Protein AF-A0A960XYH6-F1 (afdb_monomer_lite)

Foldseek 3Di:
DLVVLVVVLVVLLVVLVVLLVVLVVLLVVLVVLLVVLVVLVVVLVVVVVVLVVVLVVLVVLLVVLVVQLVVLVVQLVVLVVVPPVSVVSNVVSVVSNVVSVVSNVVSVVVVVVSVVVNVVSVVSNVVSVVSNVVSVVSNVVSVVSNVVSVVVVVVSVVVVVVSVVVVVVVVVVVVVVVVVVVVVVVVVVVVVVVVVVVVVVVVVVVVVVVVVVVVVVVVVVVVVVVVVVVVVVVD

Sequence (235 aa):
ESEKLRKMISEILESSAELERLSSEIRNLSWEVTASVSRNNQVFQGIQESFQKLSEFNSVIVEISDKTNLLALNAAIEAARAGEHGRGFAVVASEVSKLADFSAENAKNIQNILESSREVIEEGRSASDNADQQAKNQDQRLNAIAEKIQFLDGQYRQQERMNKHFLEDLRKLKELASEIANSAREQTSAHEEVVGNLSGLEKNSMEMTTRGQSLSEQLSEIERHIQKLRKLSQD

pLDDT: mean 92.2, std 6.11, range [50.19, 97.31]

Structure (mmCIF, N/CA/C/O backbone):
data_AF-A0A960XYH6-F1
#
_entry.id   AF-A0A960XYH6-F1
#
loop_
_atom_site.group_PDB
_atom_site.id
_atom_site.type_symbol
_atom_site.label_atom_id
_atom_site.label_alt_id
_atom_site.label_comp_id
_atom_site.label_asym_id
_atom_site.label_entity_id
_atom_site.label_seq_id
_atom_site.pdbx_PDB_ins_code
_atom_site.Cartn_x
_atom_site.Cartn_y
_atom_site.Cartn_z
_atom_site.occupancy
_atom_site.B_iso_or_equiv
_atom_site.auth_seq_id
_atom_site.auth_comp_id
_atom_site.auth_asym_id
_atom_site.auth_atom_id
_atom_site.pdbx_PDB_model_num
ATOM 1 N N . GLU A 1 1 ? 30.647 -3.670 -22.675 1.00 59.66 1 GLU A N 1
ATOM 2 C CA . GLU A 1 1 ? 29.288 -3.070 -22.654 1.00 59.66 1 GLU A CA 1
ATOM 3 C C . GLU A 1 1 ? 28.159 -4.100 -22.619 1.00 59.66 1 GLU A C 1
ATOM 5 O O . GLU A 1 1 ? 27.317 -3.986 -21.739 1.00 59.66 1 GLU A O 1
ATOM 10 N N . SER A 1 2 ? 28.166 -5.142 -23.465 1.00 70.31 2 SER A N 1
ATOM 11 C CA . SER A 1 2 ? 27.154 -6.225 -23.427 1.00 70.31 2 SER A CA 1
ATOM 12 C C . SER A 1 2 ? 26.983 -6.876 -22.041 1.00 70.31 2 SER A C 1
ATOM 14 O O . SER A 1 2 ? 25.866 -7.142 -21.607 1.00 70.31 2 SER A O 1
ATOM 16 N N . GLU A 1 3 ? 28.079 -7.074 -21.311 1.00 76.44 3 GLU A N 1
ATOM 17 C CA . GLU A 1 3 ? 28.072 -7.710 -19.989 1.00 76.44 3 GLU A CA 1
ATOM 18 C C . GLU A 1 3 ? 27.448 -6.824 -18.896 1.00 76.44 3 GLU A C 1
ATOM 20 O O . GLU A 1 3 ? 26.631 -7.298 -18.112 1.00 76.44 3 GLU A O 1
ATOM 25 N N . LYS A 1 4 ? 27.727 -5.509 -18.910 1.00 79.56 4 LYS A N 1
ATOM 26 C CA . LYS A 1 4 ? 27.073 -4.533 -18.014 1.00 79.56 4 LYS A CA 1
ATOM 27 C C . LYS A 1 4 ? 25.562 -4.488 -18.234 1.00 79.56 4 LYS A C 1
ATOM 29 O O . LYS A 1 4 ? 24.801 -4.388 -17.281 1.00 79.56 4 LYS A O 1
ATOM 34 N N . LEU A 1 5 ? 25.137 -4.575 -19.491 1.00 74.12 5 LEU A N 1
ATOM 35 C CA . LEU A 1 5 ? 23.729 -4.530 -19.865 1.00 74.12 5 LEU A CA 1
ATOM 36 C C . LEU A 1 5 ? 22.977 -5.795 -19.435 1.00 74.12 5 LEU A C 1
ATOM 38 O O . LEU A 1 5 ? 21.880 -5.702 -18.894 1.00 74.12 5 LEU A O 1
ATOM 42 N N . ARG A 1 6 ? 23.596 -6.971 -19.604 1.00 77.69 6 ARG A N 1
ATOM 43 C CA . ARG A 1 6 ? 23.068 -8.233 -19.061 1.00 77.69 6 ARG A CA 1
ATOM 44 C C . ARG A 1 6 ? 22.959 -8.189 -17.540 1.00 77.69 6 ARG A C 1
ATOM 46 O O . ARG A 1 6 ? 21.950 -8.628 -17.001 1.00 77.69 6 ARG A O 1
ATOM 53 N N . LYS A 1 7 ? 23.967 -7.623 -16.868 1.00 85.94 7 LYS A N 1
ATOM 54 C CA . LYS A 1 7 ? 23.957 -7.462 -15.413 1.00 85.94 7 LYS A CA 1
ATOM 55 C C . LYS A 1 7 ? 22.794 -6.582 -14.947 1.00 85.94 7 LYS A C 1
ATOM 57 O O . LYS A 1 7 ? 22.049 -7.012 -14.080 1.00 85.94 7 LYS A O 1
ATOM 62 N N . MET A 1 8 ? 22.582 -5.423 -15.579 1.00 82.31 8 MET A N 1
ATOM 63 C CA . MET A 1 8 ? 21.448 -4.542 -15.261 1.00 82.31 8 MET A CA 1
ATOM 64 C C . MET A 1 8 ? 20.094 -5.240 -15.431 1.00 82.31 8 MET A C 1
ATOM 66 O O . MET A 1 8 ? 19.242 -5.116 -14.562 1.00 82.31 8 MET A O 1
ATOM 70 N N . ILE A 1 9 ? 19.892 -6.003 -16.515 1.00 82.69 9 ILE A N 1
ATOM 71 C CA . ILE A 1 9 ? 18.645 -6.766 -16.715 1.00 82.69 9 ILE A CA 1
ATOM 72 C C . ILE A 1 9 ? 18.463 -7.817 -15.611 1.00 82.69 9 ILE A C 1
ATOM 74 O O . ILE A 1 9 ? 17.358 -7.986 -15.108 1.00 82.69 9 ILE A O 1
ATOM 78 N N . SER A 1 10 ? 19.536 -8.499 -15.209 1.00 85.75 10 SER A N 1
ATOM 79 C CA . SER A 1 10 ? 19.486 -9.486 -14.127 1.00 85.75 10 SER A CA 1
ATOM 80 C C . SER A 1 10 ? 19.131 -8.857 -12.777 1.00 85.75 10 SER A C 1
ATOM 82 O O . SER A 1 10 ? 18.236 -9.359 -12.106 1.00 85.75 10 SER A O 1
ATOM 84 N N . GLU A 1 11 ? 19.795 -7.759 -12.398 1.00 88.62 11 GLU A N 1
ATOM 85 C CA . GLU A 1 11 ? 19.547 -7.031 -11.136 1.00 88.62 11 GLU A CA 1
ATOM 86 C C . GLU A 1 11 ? 18.086 -6.560 -11.045 1.00 88.62 11 GLU A C 1
ATOM 88 O O . GLU A 1 11 ? 17.437 -6.615 -10.004 1.00 88.62 11 GLU A O 1
ATOM 93 N N . ILE A 1 12 ? 17.540 -6.144 -12.178 1.00 86.00 12 ILE A N 1
ATOM 94 C CA . ILE A 1 12 ? 16.158 -5.711 -12.315 1.00 86.00 12 ILE A CA 1
ATOM 95 C C . ILE A 1 12 ? 15.149 -6.865 -12.164 1.00 86.00 12 ILE A C 1
ATOM 97 O O . ILE A 1 12 ? 14.105 -6.693 -11.529 1.00 86.00 12 ILE A O 1
ATOM 101 N N . LEU A 1 13 ? 15.421 -8.024 -12.775 1.00 85.56 13 LEU A N 1
ATOM 102 C CA . LEU A 1 13 ? 14.552 -9.200 -12.665 1.00 85.56 13 LEU A CA 1
ATOM 103 C C . LEU A 1 13 ? 14.533 -9.721 -11.225 1.00 85.56 13 LEU A C 1
ATOM 105 O O . LEU A 1 13 ? 13.474 -10.072 -10.711 1.00 85.56 13 LEU A O 1
ATOM 109 N N . GLU A 1 14 ? 15.688 -9.704 -10.563 1.00 90.56 14 GLU A N 1
ATOM 110 C CA . GLU A 1 14 ? 15.815 -10.030 -9.143 1.00 90.56 14 GLU A CA 1
ATOM 111 C C . GLU A 1 14 ? 15.008 -9.056 -8.273 1.00 90.56 14 GLU A C 1
ATOM 113 O O . GLU A 1 14 ? 14.200 -9.489 -7.453 1.00 90.56 14 GLU A O 1
ATOM 118 N N . SER A 1 15 ? 15.126 -7.748 -8.526 1.00 89.94 15 SER A N 1
ATOM 119 C CA . SER A 1 15 ? 14.331 -6.728 -7.830 1.00 89.94 15 SER A CA 1
ATOM 120 C C . SER A 1 15 ? 12.823 -6.897 -8.060 1.00 89.94 15 SER A C 1
ATOM 122 O O . SER A 1 15 ? 12.031 -6.717 -7.137 1.00 89.94 15 SER A O 1
ATOM 124 N N . SER A 1 16 ? 12.409 -7.297 -9.265 1.00 90.19 16 SER A N 1
ATOM 125 C CA . SER A 1 16 ? 10.999 -7.572 -9.578 1.00 90.19 16 SER A CA 1
ATOM 126 C C . SER A 1 16 ? 10.467 -8.761 -8.772 1.00 90.19 16 SER A C 1
ATOM 128 O O . SER A 1 16 ? 9.405 -8.657 -8.164 1.00 90.19 16 SER A O 1
ATOM 130 N N . ALA A 1 17 ? 11.232 -9.853 -8.689 1.00 90.50 17 ALA A N 1
ATOM 131 C CA . ALA A 1 17 ? 10.875 -11.018 -7.881 1.00 90.50 17 ALA A CA 1
ATOM 132 C C . ALA A 1 17 ? 10.826 -10.692 -6.375 1.00 90.50 17 ALA A C 1
ATOM 134 O O . ALA A 1 17 ? 9.943 -11.162 -5.654 1.00 90.50 17 ALA A O 1
ATOM 135 N N . GLU A 1 18 ? 11.741 -9.849 -5.889 1.00 93.31 18 GLU A N 1
ATOM 136 C CA . GLU A 1 18 ? 11.711 -9.372 -4.506 1.00 93.31 18 GLU A CA 1
ATOM 137 C C . GLU A 1 18 ? 10.452 -8.540 -4.217 1.00 93.31 18 GLU A C 1
ATOM 139 O O . GLU A 1 18 ? 9.804 -8.747 -3.188 1.00 93.31 18 GLU A O 1
ATOM 144 N N . LEU A 1 19 ? 10.059 -7.650 -5.136 1.00 92.56 19 LEU A N 1
ATOM 145 C CA . LEU A 1 19 ? 8.826 -6.870 -5.020 1.00 92.56 19 LEU A CA 1
ATOM 146 C C . LEU A 1 19 ? 7.572 -7.754 -5.008 1.00 92.56 19 LEU A C 1
ATOM 148 O O . LEU A 1 19 ? 6.633 -7.446 -4.271 1.00 92.56 19 LEU A O 1
ATOM 152 N N . GLU A 1 20 ? 7.539 -8.850 -5.770 1.00 91.69 20 GLU A N 1
ATOM 153 C CA . GLU A 1 20 ? 6.434 -9.820 -5.720 1.00 91.69 20 GLU A CA 1
ATOM 154 C C . GLU A 1 20 ? 6.342 -10.493 -4.350 1.00 91.69 20 GLU A C 1
ATOM 156 O O . GLU A 1 20 ? 5.260 -10.543 -3.756 1.00 91.69 20 GLU A O 1
ATOM 161 N N . ARG A 1 21 ? 7.479 -10.950 -3.807 1.00 94.06 21 ARG A N 1
ATOM 162 C CA . ARG A 1 21 ? 7.540 -11.553 -2.468 1.00 94.06 21 ARG A CA 1
ATOM 163 C C . ARG A 1 21 ? 7.066 -10.570 -1.400 1.00 94.06 21 ARG A C 1
ATOM 165 O O . ARG A 1 21 ? 6.180 -10.906 -0.617 1.00 94.06 21 ARG A O 1
ATOM 172 N N . LEU A 1 22 ? 7.605 -9.349 -1.401 1.00 94.44 22 LEU A N 1
ATOM 173 C CA . LEU A 1 22 ? 7.205 -8.292 -0.469 1.00 94.44 22 LEU A CA 1
ATOM 174 C C . LEU A 1 22 ? 5.713 -7.968 -0.601 1.00 94.44 22 LEU A C 1
ATOM 176 O O . LEU A 1 22 ? 5.019 -7.843 0.402 1.00 94.44 22 LEU A O 1
ATOM 180 N N . SER A 1 23 ? 5.188 -7.895 -1.825 1.00 94.00 23 SER A N 1
ATOM 181 C CA . SER A 1 23 ? 3.760 -7.649 -2.052 1.00 94.00 23 SER A CA 1
ATOM 182 C C . SER A 1 23 ? 2.886 -8.763 -1.472 1.00 94.00 23 SER A C 1
ATOM 184 O O . SER A 1 23 ? 1.835 -8.485 -0.894 1.00 94.00 23 SER A O 1
ATOM 186 N N . SER A 1 24 ? 3.326 -10.021 -1.574 1.00 92.69 24 SER A N 1
ATOM 187 C CA . SER A 1 24 ? 2.637 -11.158 -0.959 1.00 92.69 24 SER A CA 1
ATOM 188 C C . SER A 1 24 ? 2.673 -11.102 0.571 1.00 92.69 24 SER A C 1
ATOM 190 O O . SER A 1 24 ? 1.662 -11.377 1.213 1.00 92.69 24 SER A O 1
ATOM 192 N N . GLU A 1 25 ? 3.808 -10.736 1.166 1.00 94.75 25 GLU A N 1
ATOM 193 C CA . GLU A 1 25 ? 3.943 -10.588 2.622 1.00 94.75 25 GLU A CA 1
ATOM 194 C C . GLU A 1 25 ? 3.040 -9.479 3.160 1.00 94.75 25 GLU A C 1
ATOM 196 O O . GLU A 1 25 ? 2.319 -9.677 4.138 1.00 94.75 25 GLU A O 1
ATOM 201 N N . ILE A 1 26 ? 3.007 -8.336 2.474 1.00 94.06 26 ILE A N 1
ATOM 202 C CA . ILE A 1 26 ? 2.128 -7.223 2.833 1.00 94.06 26 ILE A CA 1
ATOM 203 C C . ILE A 1 26 ? 0.654 -7.628 2.686 1.00 94.06 26 ILE A C 1
ATOM 205 O O . ILE A 1 26 ? -0.165 -7.240 3.520 1.00 94.06 26 ILE A O 1
ATOM 209 N N . ARG A 1 27 ? 0.296 -8.437 1.679 1.00 93.38 27 ARG A N 1
ATOM 210 C CA . ARG A 1 27 ? -1.077 -8.946 1.532 1.00 93.38 27 ARG A CA 1
ATOM 211 C C . ARG A 1 27 ? -1.478 -9.845 2.706 1.00 93.38 27 ARG A C 1
ATOM 213 O O . ARG A 1 27 ? -2.584 -9.705 3.220 1.00 93.38 27 ARG A O 1
ATOM 220 N N . ASN A 1 28 ? -0.577 -10.711 3.170 1.00 93.88 28 ASN A N 1
ATOM 221 C CA . ASN A 1 28 ? -0.824 -11.546 4.350 1.00 93.88 28 ASN A CA 1
ATOM 222 C C . ASN A 1 28 ? -1.011 -10.695 5.614 1.00 93.88 28 ASN A C 1
ATOM 224 O O . ASN A 1 28 ? -1.977 -10.894 6.346 1.00 93.88 28 ASN A O 1
ATOM 228 N N . LEU A 1 29 ? -0.150 -9.695 5.825 1.00 93.12 29 LEU A N 1
ATOM 229 C CA . LEU A 1 29 ? -0.294 -8.740 6.930 1.00 93.12 29 LEU A CA 1
ATOM 230 C C . LEU A 1 29 ? -1.627 -7.982 6.860 1.00 93.12 29 LEU A C 1
ATOM 232 O O . LEU A 1 29 ? -2.293 -7.805 7.875 1.00 93.12 29 LEU A O 1
ATOM 236 N N . SER A 1 30 ? -2.048 -7.563 5.665 1.00 93.06 30 SER A N 1
ATOM 237 C CA . SER A 1 30 ? -3.338 -6.897 5.458 1.00 93.06 30 SER A CA 1
ATOM 238 C C . SER A 1 30 ? -4.514 -7.800 5.850 1.00 93.06 30 SER A C 1
ATOM 240 O O . SER A 1 30 ? -5.435 -7.350 6.532 1.00 93.06 30 SER A O 1
ATOM 242 N N . TRP A 1 31 ? -4.444 -9.093 5.517 1.00 92.50 31 TRP A N 1
ATOM 243 C CA . TRP A 1 31 ? -5.439 -10.077 5.944 1.00 92.50 31 TRP A CA 1
ATOM 244 C C . TRP A 1 31 ? -5.478 -10.250 7.470 1.00 92.50 31 TRP A C 1
ATOM 246 O O . TRP A 1 31 ? -6.561 -10.264 8.059 1.00 92.50 31 TRP A O 1
ATOM 256 N N . GLU A 1 32 ? -4.317 -10.320 8.126 1.00 94.56 32 GLU A N 1
ATOM 257 C CA . GLU A 1 32 ? -4.230 -10.383 9.591 1.00 94.56 32 GLU A CA 1
ATOM 258 C C . GLU A 1 32 ? -4.832 -9.137 10.257 1.00 94.56 32 GLU A C 1
ATOM 260 O O . GLU A 1 32 ? -5.557 -9.256 11.248 1.00 94.56 32 GLU A O 1
ATOM 265 N N . VAL A 1 33 ? -4.598 -7.948 9.690 1.00 94.44 33 VAL A N 1
ATOM 266 C CA . VAL A 1 33 ? -5.201 -6.692 10.159 1.00 94.44 33 VAL A CA 1
ATOM 267 C C . VAL A 1 33 ? -6.724 -6.748 10.052 1.00 94.44 33 VAL A C 1
ATOM 269 O O . VAL A 1 33 ? -7.401 -6.495 11.048 1.00 94.44 33 VAL A O 1
ATOM 272 N N . THR A 1 34 ? -7.280 -7.137 8.902 1.00 93.94 34 THR A N 1
ATOM 273 C CA . THR A 1 34 ? -8.738 -7.264 8.729 1.00 93.94 34 THR A CA 1
ATOM 274 C C . THR A 1 34 ? -9.341 -8.293 9.691 1.00 93.94 34 THR A C 1
ATOM 276 O O . THR A 1 34 ? -10.390 -8.047 10.290 1.00 93.94 34 THR A O 1
ATOM 279 N N . ALA A 1 35 ? -8.669 -9.427 9.915 1.00 95.19 35 ALA A N 1
ATOM 280 C CA . ALA A 1 35 ? -9.109 -10.424 10.890 1.00 95.19 35 ALA A CA 1
ATOM 281 C C . ALA A 1 35 ? -9.094 -9.873 12.330 1.00 95.19 35 ALA A C 1
ATOM 283 O O . ALA A 1 35 ? -10.029 -10.111 13.100 1.00 95.19 35 ALA A O 1
ATOM 284 N N . SER A 1 36 ? -8.059 -9.108 12.687 1.00 96.25 36 SER A N 1
ATOM 285 C CA . SER A 1 36 ? -7.940 -8.449 13.990 1.00 96.25 36 SER A CA 1
ATOM 286 C C . SER A 1 36 ? -9.032 -7.396 14.200 1.00 96.25 36 SER A C 1
ATOM 288 O O . SER A 1 36 ? -9.694 -7.399 15.237 1.00 96.25 36 SER A O 1
ATOM 290 N N . VAL A 1 37 ? -9.312 -6.566 13.189 1.00 95.94 37 VAL A N 1
ATOM 291 C CA . VAL A 1 37 ? -10.418 -5.595 13.224 1.00 95.94 37 VAL A CA 1
ATOM 292 C C . VAL A 1 37 ? -11.762 -6.296 13.408 1.00 95.94 37 VAL A C 1
ATOM 294 O O . VAL A 1 37 ? -12.548 -5.901 14.269 1.00 95.94 37 VAL A O 1
ATOM 297 N N . SER A 1 38 ? -12.018 -7.379 12.670 1.00 94.50 38 SER A N 1
ATOM 298 C CA . SER A 1 38 ? -13.255 -8.148 12.832 1.00 94.50 38 SER A CA 1
ATOM 299 C C . SER A 1 38 ? -13.416 -8.682 14.257 1.00 94.50 38 SER A C 1
ATOM 301 O O . SER A 1 38 ? -14.527 -8.671 14.789 1.00 94.50 38 SER A O 1
ATOM 303 N N . ARG A 1 39 ? -12.327 -9.141 14.887 1.00 96.06 39 ARG A N 1
ATOM 304 C CA . ARG A 1 39 ? -12.345 -9.587 16.285 1.00 96.06 39 ARG A CA 1
ATOM 305 C C . ARG A 1 39 ? -12.583 -8.418 17.243 1.00 96.06 39 ARG A C 1
ATOM 307 O O . ARG A 1 39 ? -13.390 -8.558 18.157 1.00 96.06 39 ARG A O 1
ATOM 314 N N . ASN A 1 40 ? -11.939 -7.271 17.030 1.00 95.56 40 ASN A N 1
ATOM 315 C CA . ASN A 1 40 ? -12.157 -6.076 17.848 1.00 95.56 40 ASN A CA 1
ATOM 316 C C . ASN A 1 40 ? -13.616 -5.618 17.793 1.00 95.56 40 ASN A C 1
ATOM 318 O O . ASN A 1 40 ? -14.206 -5.351 18.835 1.00 95.56 40 ASN A O 1
ATOM 322 N N . ASN A 1 41 ? -14.233 -5.622 16.611 1.00 92.81 41 ASN A N 1
ATOM 323 C CA . ASN A 1 41 ? -15.642 -5.263 16.457 1.00 92.81 41 ASN A CA 1
ATOM 324 C C . ASN A 1 41 ? -16.576 -6.212 17.231 1.00 92.81 41 ASN A C 1
ATOM 326 O O . ASN A 1 41 ? -17.522 -5.748 17.866 1.00 92.81 41 ASN A O 1
ATOM 330 N N . GLN A 1 42 ? -16.279 -7.518 17.273 1.00 95.00 42 GLN A N 1
ATOM 331 C CA . GLN A 1 42 ? -17.012 -8.466 18.127 1.00 95.00 42 GLN A CA 1
ATOM 332 C C . GLN A 1 42 ? -16.829 -8.167 19.621 1.00 95.00 42 GLN A C 1
ATOM 334 O O . GLN A 1 42 ? -17.788 -8.235 20.391 1.00 95.00 42 GLN A O 1
ATOM 339 N N . VAL A 1 43 ? -15.609 -7.818 20.040 1.00 95.88 43 VAL A N 1
ATOM 340 C CA . VAL A 1 43 ? -15.319 -7.443 21.431 1.00 95.88 43 VAL A CA 1
ATOM 341 C C . VAL A 1 43 ? -16.073 -6.170 21.812 1.00 95.88 43 VAL A C 1
ATOM 343 O O . VAL A 1 43 ? -16.742 -6.162 22.842 1.00 95.88 43 VAL A O 1
ATOM 346 N N . PHE A 1 44 ? -16.042 -5.127 20.980 1.00 94.19 44 PHE A N 1
ATOM 347 C CA . PHE A 1 44 ? -16.784 -3.889 21.231 1.00 94.19 44 PHE A CA 1
ATOM 348 C C . PHE A 1 44 ? -18.288 -4.128 21.334 1.00 94.19 44 PHE A C 1
ATOM 350 O O . PHE A 1 44 ? -18.924 -3.576 22.230 1.00 94.19 44 PHE A O 1
ATOM 357 N N . GLN A 1 45 ? -18.848 -5.000 20.494 1.00 92.94 45 GLN A N 1
ATOM 358 C CA . GLN A 1 45 ? -20.254 -5.388 20.591 1.00 92.94 45 GLN A CA 1
ATOM 359 C C . GLN A 1 45 ? -20.570 -6.070 21.933 1.00 92.94 45 GLN A C 1
ATOM 361 O O . GLN A 1 45 ? -21.520 -5.683 22.612 1.00 92.94 45 GLN A O 1
ATOM 366 N N . GLY A 1 46 ? -19.746 -7.030 22.367 1.00 95.06 46 GLY A N 1
ATOM 367 C CA . GLY A 1 46 ? -19.927 -7.695 23.664 1.00 95.06 46 GLY A CA 1
ATOM 368 C C . GLY A 1 46 ? -19.762 -6.748 24.861 1.00 95.06 46 GLY A C 1
ATOM 369 O O . GLY A 1 46 ? -20.484 -6.856 25.859 1.00 95.06 46 GLY A O 1
ATOM 370 N N . ILE A 1 47 ? -18.848 -5.779 24.760 1.00 94.19 47 ILE A N 1
ATOM 371 C CA . ILE A 1 47 ? -18.699 -4.718 25.758 1.00 94.19 47 ILE A CA 1
ATOM 372 C C . ILE A 1 47 ? -19.972 -3.863 25.785 1.00 94.19 47 ILE A C 1
ATOM 374 O O . ILE A 1 47 ? -20.539 -3.666 26.856 1.00 94.19 47 ILE A O 1
ATOM 378 N N . GLN A 1 48 ? -20.482 -3.422 24.635 1.00 91.88 48 GLN A N 1
ATOM 379 C CA . GLN A 1 48 ? -21.696 -2.607 24.551 1.00 91.88 48 GLN A CA 1
ATOM 380 C C . GLN A 1 48 ? -22.909 -3.296 25.200 1.00 91.88 48 GLN A C 1
ATOM 382 O O . GLN A 1 48 ? -23.637 -2.666 25.969 1.00 91.88 48 GLN A O 1
ATOM 387 N N . GLU A 1 49 ? -23.095 -4.597 24.965 1.00 93.94 49 GLU A N 1
ATOM 388 C CA . GLU A 1 49 ? -24.138 -5.395 25.625 1.00 93.94 49 GLU A CA 1
ATOM 389 C C . GLU A 1 49 ? -23.958 -5.462 27.150 1.00 93.94 49 GLU A C 1
ATOM 391 O O . GLU A 1 49 ? -24.931 -5.414 27.906 1.00 93.94 49 GLU A O 1
ATOM 396 N N . SER A 1 50 ? -22.713 -5.554 27.622 1.00 94.50 50 SER A N 1
ATOM 397 C CA . SER A 1 50 ? -22.400 -5.575 29.056 1.00 94.50 50 SER A CA 1
ATOM 398 C C . SER A 1 50 ? -22.683 -4.224 29.716 1.00 94.50 50 SER A C 1
ATOM 400 O O . SER A 1 50 ? -23.273 -4.176 30.794 1.00 94.50 50 SER A O 1
ATOM 402 N N . PHE A 1 51 ? -22.334 -3.123 29.048 1.00 93.06 51 PHE A N 1
ATOM 403 C CA . PHE A 1 51 ? -22.630 -1.764 29.507 1.00 93.06 51 PHE A CA 1
ATOM 404 C C . PHE A 1 51 ? -24.133 -1.481 29.551 1.00 93.06 51 PHE A C 1
ATOM 406 O O . PHE A 1 51 ? -24.602 -0.852 30.498 1.00 93.06 51 PHE A O 1
ATOM 413 N N . GLN A 1 52 ? -24.900 -1.996 28.586 1.00 92.25 52 GLN A N 1
ATOM 414 C CA . GLN A 1 52 ? -26.359 -1.893 28.602 1.00 92.25 52 GLN A CA 1
ATOM 415 C C . GLN A 1 52 ? -26.951 -2.554 29.857 1.00 92.25 52 GLN A C 1
ATOM 417 O O . GLN A 1 52 ? -27.729 -1.928 30.575 1.00 92.25 52 GLN A O 1
ATOM 422 N N . LYS A 1 53 ? -26.507 -3.774 30.186 1.00 95.62 53 LYS A N 1
ATOM 423 C CA . LYS A 1 53 ? -26.922 -4.469 31.417 1.00 95.62 53 LYS A CA 1
ATOM 424 C C . LYS A 1 53 ? -26.512 -3.702 32.672 1.00 95.62 53 LYS A C 1
ATOM 426 O O . LYS A 1 53 ? -27.303 -3.589 33.602 1.00 95.62 53 LYS A O 1
ATOM 431 N N . LEU A 1 54 ? -25.293 -3.159 32.715 1.00 95.12 54 LEU A N 1
ATOM 432 C CA . LEU A 1 54 ? -24.840 -2.342 33.847 1.00 95.12 54 LEU A CA 1
ATOM 433 C C . LEU A 1 54 ? -25.696 -1.086 34.025 1.00 95.12 54 LEU A C 1
ATOM 435 O O . LEU A 1 54 ? -26.013 -0.737 35.158 1.00 95.12 54 LEU A O 1
ATOM 439 N N . SER A 1 55 ? -26.109 -0.440 32.933 1.00 94.94 55 SER A N 1
ATOM 440 C CA . SER A 1 55 ? -27.010 0.713 32.992 1.00 94.94 55 SER A CA 1
ATOM 441 C C . SER A 1 55 ? -28.388 0.329 33.537 1.00 94.94 55 SER A C 1
ATOM 443 O O . SER A 1 55 ? -28.927 1.053 34.373 1.00 94.94 55 SER A O 1
ATOM 445 N N . GLU A 1 56 ? -28.925 -0.830 33.146 1.00 95.81 56 GLU A N 1
ATOM 446 C CA . GLU A 1 56 ? -30.174 -1.369 33.702 1.00 95.81 56 GLU A CA 1
ATOM 447 C C . GLU A 1 56 ? -30.051 -1.644 35.209 1.00 95.81 56 GLU A C 1
ATOM 449 O O . GLU A 1 56 ? -30.888 -1.190 35.989 1.00 95.81 56 GLU A O 1
ATOM 454 N N . PHE A 1 57 ? -28.974 -2.307 35.649 1.00 95.94 57 PHE A N 1
ATOM 455 C CA . PHE A 1 57 ? -28.716 -2.531 37.077 1.00 95.94 57 PHE A CA 1
ATOM 456 C C . PHE A 1 57 ? -28.554 -1.221 37.851 1.00 95.94 57 PHE A C 1
ATOM 458 O O . PHE A 1 57 ? -29.098 -1.082 38.945 1.00 95.94 57 PHE A O 1
ATOM 465 N N . ASN A 1 58 ? -27.843 -0.245 37.286 1.00 96.75 58 ASN A N 1
ATOM 466 C CA . ASN A 1 58 ? -27.667 1.062 37.906 1.00 96.75 58 ASN A CA 1
ATOM 467 C C . ASN A 1 58 ? -29.005 1.804 38.058 1.00 96.75 58 ASN A C 1
ATOM 469 O O . ASN A 1 58 ? -29.266 2.386 39.108 1.00 96.75 58 ASN A O 1
ATOM 473 N N . SER A 1 59 ? -29.897 1.708 37.064 1.00 95.50 59 SER A N 1
ATOM 474 C CA . SER A 1 59 ? -31.256 2.259 37.152 1.00 95.50 59 SER A CA 1
ATOM 475 C C . SER A 1 59 ? -32.059 1.639 38.298 1.00 95.50 59 SER A C 1
ATOM 477 O O . SER A 1 59 ? -32.792 2.348 38.986 1.00 95.50 59 SER A O 1
ATOM 479 N N . VAL A 1 60 ? -31.904 0.334 38.543 1.00 97.31 60 VAL A N 1
ATOM 480 C CA . VAL A 1 60 ? -32.543 -0.341 39.685 1.00 97.31 60 VAL A CA 1
ATOM 481 C C . VAL A 1 60 ? -31.983 0.177 41.016 1.00 97.31 60 VAL A C 1
ATOM 483 O O . VAL A 1 60 ? -32.741 0.356 41.966 1.00 97.31 60 VAL A O 1
ATOM 486 N N . ILE A 1 61 ? -30.680 0.467 41.104 1.00 95.69 61 ILE A N 1
ATOM 487 C CA . ILE A 1 61 ? -30.068 1.042 42.316 1.00 95.69 61 ILE A CA 1
ATOM 488 C C . ILE A 1 61 ? -30.625 2.440 42.604 1.00 95.69 61 ILE A C 1
ATOM 490 O O . ILE A 1 61 ? -30.926 2.740 43.763 1.00 95.69 61 ILE A O 1
ATOM 494 N N . VAL A 1 62 ? -30.804 3.276 41.574 1.00 95.75 62 VAL A N 1
ATOM 495 C CA . VAL A 1 62 ? -31.460 4.589 41.716 1.00 95.75 62 VAL A CA 1
ATOM 496 C C . VAL A 1 62 ? -32.872 4.410 42.277 1.00 95.75 62 VAL A C 1
ATOM 498 O O . VAL A 1 62 ? -33.204 5.007 43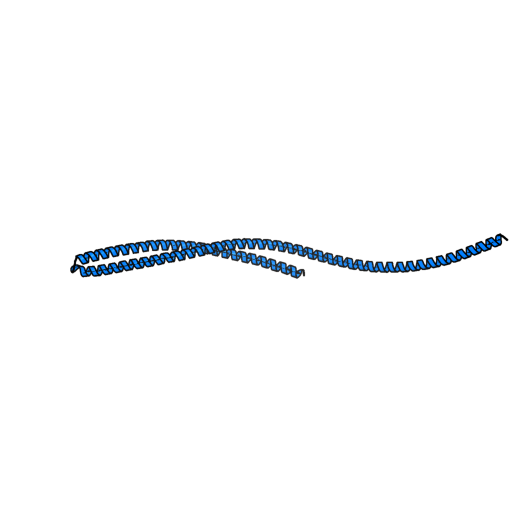.297 1.00 95.75 62 VAL A O 1
ATOM 501 N N . GLU A 1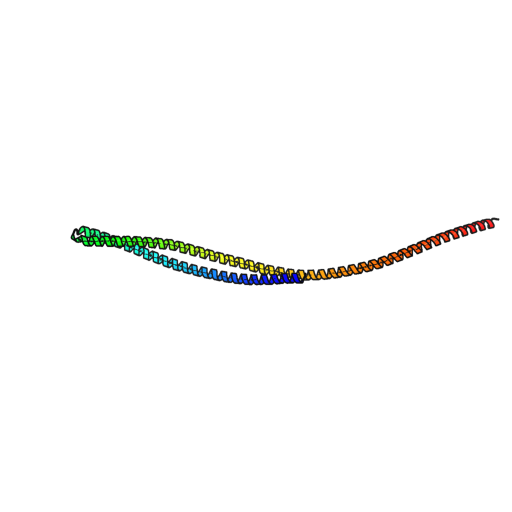 63 ? -33.667 3.506 41.696 1.00 96.50 63 GLU A N 1
ATOM 502 C CA . GLU A 1 63 ? -35.034 3.238 42.158 1.00 96.50 63 GLU A CA 1
ATOM 503 C C . GLU A 1 63 ? -35.081 2.729 43.613 1.00 96.50 63 GLU A C 1
ATOM 505 O O . GLU A 1 63 ? -35.942 3.139 44.397 1.00 96.50 63 GLU A O 1
ATOM 510 N N . ILE A 1 64 ? -34.154 1.846 44.005 1.00 96.19 64 ILE A N 1
ATOM 511 C CA . ILE A 1 64 ? -34.037 1.352 45.387 1.00 96.19 64 ILE A CA 1
ATOM 512 C C . ILE A 1 64 ? -33.663 2.491 46.336 1.00 96.19 64 ILE A C 1
ATOM 514 O O . ILE A 1 64 ? -34.234 2.577 47.426 1.00 96.19 64 ILE A O 1
ATOM 518 N N . SER A 1 65 ? -32.732 3.357 45.939 1.00 96.69 65 SER A N 1
ATOM 519 C CA . SER A 1 65 ? -32.294 4.500 46.746 1.00 96.69 65 SER A CA 1
ATOM 520 C C . SER A 1 65 ? -33.456 5.464 46.980 1.00 96.69 65 SER A C 1
ATOM 522 O O . SER A 1 65 ? -33.758 5.784 48.127 1.00 96.69 65 SER A O 1
ATOM 524 N N . ASP A 1 66 ? -34.204 5.807 45.930 1.00 95.88 66 ASP A N 1
ATOM 525 C CA . ASP A 1 66 ? -35.376 6.683 46.022 1.00 95.88 66 ASP A CA 1
ATOM 526 C C . ASP A 1 66 ? -36.480 6.085 46.909 1.00 95.88 66 ASP A C 1
ATOM 528 O O . ASP A 1 66 ? -37.022 6.761 47.790 1.00 95.88 66 ASP A O 1
ATOM 532 N N . LYS A 1 67 ? -36.788 4.789 46.744 1.00 97.12 67 LYS A N 1
ATOM 533 C CA . LYS A 1 67 ? -37.755 4.087 47.608 1.00 97.12 67 LYS A CA 1
ATOM 534 C C . LYS A 1 67 ? -37.295 4.045 49.061 1.00 97.12 67 LYS A C 1
ATOM 536 O O . LYS A 1 67 ? -38.109 4.245 49.961 1.00 97.12 67 LYS A O 1
ATOM 541 N N . THR A 1 68 ? -36.011 3.796 49.301 1.00 96.56 68 THR A N 1
ATOM 542 C CA . THR A 1 68 ? -35.435 3.763 50.653 1.00 96.56 68 THR A CA 1
ATOM 543 C C . THR A 1 68 ? -35.504 5.141 51.299 1.00 96.56 68 THR A C 1
ATOM 545 O O . THR A 1 68 ? -35.875 5.244 52.468 1.00 96.56 68 THR A O 1
ATOM 548 N N . ASN A 1 69 ? -35.244 6.203 50.534 1.00 94.56 69 ASN A N 1
ATOM 549 C CA . ASN A 1 69 ? -35.349 7.573 51.019 1.00 94.56 69 ASN A CA 1
ATOM 550 C C . ASN A 1 69 ? -36.798 7.941 51.377 1.00 94.56 69 ASN A C 1
ATOM 552 O O . ASN A 1 69 ? -37.056 8.492 52.445 1.00 94.56 69 ASN A O 1
ATOM 556 N N . LEU A 1 70 ? -37.771 7.553 50.544 1.00 96.06 70 LEU A N 1
ATOM 557 C CA . LEU A 1 70 ? -39.198 7.730 50.845 1.00 96.06 70 LEU A CA 1
ATOM 558 C C . LEU A 1 70 ? -39.634 6.956 52.099 1.00 96.06 70 LEU A C 1
ATOM 560 O O . LEU A 1 70 ? -40.395 7.479 52.915 1.00 96.06 70 LEU A O 1
ATOM 564 N N . LEU A 1 71 ? -39.148 5.725 52.285 1.00 95.94 71 LEU A N 1
ATOM 565 C CA . LEU A 1 71 ? -39.410 4.942 53.498 1.00 95.94 71 LEU A CA 1
ATOM 566 C C . LEU A 1 71 ? -38.803 5.608 54.739 1.00 95.94 71 LEU A C 1
ATOM 568 O O . LEU A 1 71 ? -39.470 5.692 55.771 1.00 95.94 71 LEU A O 1
ATOM 572 N N . ALA A 1 72 ? -37.572 6.112 54.632 1.00 96.31 72 ALA A N 1
ATOM 573 C CA . ALA A 1 72 ? -36.891 6.832 55.701 1.00 96.31 72 ALA A CA 1
ATOM 574 C C . ALA A 1 72 ? -37.627 8.126 56.076 1.00 96.31 72 ALA A C 1
ATOM 576 O O . ALA A 1 72 ? -37.836 8.397 57.257 1.00 96.31 72 ALA A O 1
ATOM 577 N N . LEU A 1 73 ? -38.103 8.880 55.083 1.00 93.94 73 LEU A N 1
ATOM 578 C CA . LEU A 1 73 ? -38.913 10.077 55.292 1.00 93.94 73 LEU A CA 1
ATOM 579 C C . LEU A 1 73 ? -40.224 9.753 56.021 1.00 93.94 73 LEU A C 1
ATOM 581 O O . LEU A 1 73 ? -40.560 10.406 57.008 1.00 93.94 73 LEU A O 1
ATOM 585 N N . ASN A 1 74 ? -40.938 8.712 55.584 1.00 94.81 74 ASN A N 1
ATOM 586 C CA . ASN A 1 74 ? -42.167 8.267 56.245 1.00 94.81 74 ASN A CA 1
ATOM 587 C C . ASN A 1 74 ? -41.907 7.841 57.699 1.00 94.81 74 ASN A C 1
ATOM 589 O O . ASN A 1 74 ? -42.672 8.201 58.595 1.00 94.81 74 ASN A O 1
ATOM 593 N N . ALA A 1 75 ? -40.805 7.130 57.956 1.00 94.44 75 ALA A N 1
ATOM 594 C CA . ALA A 1 75 ? -40.401 6.746 59.306 1.00 94.44 75 ALA A CA 1
ATOM 595 C C . ALA A 1 75 ? -40.042 7.962 60.177 1.00 94.44 75 ALA A C 1
ATOM 597 O O . ALA A 1 75 ? -40.402 7.997 61.352 1.00 94.44 75 ALA A O 1
ATOM 598 N N . ALA A 1 76 ? -39.384 8.979 59.611 1.00 93.94 76 ALA A N 1
ATOM 599 C CA . ALA A 1 76 ? -39.073 10.222 60.312 1.00 93.94 76 ALA A CA 1
ATOM 600 C C . ALA A 1 76 ? -40.346 11.000 60.696 1.00 93.94 76 ALA A C 1
ATOM 602 O O . ALA A 1 76 ? -40.437 11.508 61.815 1.00 93.94 76 ALA A O 1
ATOM 603 N N . ILE A 1 77 ? -41.346 11.048 59.806 1.00 92.69 77 ILE A N 1
ATOM 604 C CA . ILE A 1 77 ? -42.653 11.672 60.072 1.00 92.69 77 ILE A CA 1
ATOM 605 C C . ILE A 1 77 ? -43.368 10.955 61.222 1.00 92.69 77 ILE A C 1
ATOM 607 O O . ILE A 1 77 ? -43.834 11.604 62.160 1.00 92.69 77 ILE A O 1
ATOM 611 N N . GLU A 1 78 ? -43.426 9.622 61.192 1.00 94.69 78 GLU A N 1
ATOM 612 C CA . GLU A 1 78 ? -44.119 8.854 62.231 1.00 94.69 78 GLU A CA 1
ATOM 613 C C . GLU A 1 78 ? -43.371 8.906 63.577 1.00 94.69 78 GLU A C 1
ATOM 615 O O . GLU A 1 78 ? -43.989 9.017 64.637 1.00 94.69 78 GLU A O 1
ATOM 620 N N . ALA A 1 79 ? -42.035 8.939 63.549 1.00 94.38 79 ALA A N 1
ATOM 621 C CA . ALA A 1 79 ? -41.213 9.161 64.735 1.00 94.38 79 ALA A CA 1
ATOM 622 C C . ALA A 1 79 ? -41.460 10.544 65.363 1.00 94.38 79 ALA A C 1
ATOM 624 O O . ALA A 1 79 ? -41.585 10.648 66.584 1.00 94.38 79 ALA A O 1
ATOM 625 N N . ALA A 1 80 ? -41.593 11.598 64.550 1.00 91.94 80 ALA A N 1
ATOM 626 C CA . ALA A 1 80 ? -41.967 12.927 65.032 1.00 91.94 80 ALA A CA 1
ATOM 627 C C . ALA A 1 80 ? -43.383 12.936 65.636 1.00 91.94 80 ALA A C 1
ATOM 629 O O . ALA A 1 80 ? -43.620 13.577 66.662 1.00 91.94 80 ALA A O 1
ATOM 630 N N . ARG A 1 81 ? -44.312 12.175 65.046 1.00 93.25 81 ARG A N 1
ATOM 631 C CA . ARG A 1 81 ? -45.693 12.029 65.526 1.00 93.25 81 ARG A CA 1
ATOM 632 C C . ARG A 1 81 ? -45.785 11.332 66.887 1.00 93.25 81 ARG A C 1
ATOM 634 O O . ARG A 1 81 ? -46.645 11.685 67.689 1.00 93.25 81 ARG A O 1
ATOM 641 N N . ALA A 1 82 ? -44.886 10.388 67.165 1.00 93.31 82 ALA A N 1
ATOM 642 C CA . ALA A 1 82 ? -44.785 9.689 68.448 1.00 93.31 82 ALA A CA 1
ATOM 643 C C . ALA A 1 82 ? -44.139 10.527 69.578 1.00 93.31 82 ALA A C 1
ATOM 645 O O . ALA A 1 82 ? -44.088 10.076 70.727 1.00 93.31 82 ALA A O 1
ATOM 646 N N . GLY A 1 83 ? -43.647 11.738 69.286 1.00 91.00 83 GLY A N 1
ATOM 647 C CA . GLY A 1 83 ? -43.080 12.655 70.277 1.00 91.00 83 GLY A CA 1
ATOM 648 C C . GLY A 1 83 ? -41.826 12.101 70.968 1.00 91.00 83 GLY A C 1
ATOM 649 O O . GLY A 1 83 ? -40.913 11.596 70.317 1.00 91.00 83 GLY A O 1
ATOM 650 N N . GLU A 1 84 ? -41.769 12.178 72.303 1.00 88.56 84 GLU A N 1
ATOM 651 C CA . GLU A 1 84 ? -40.614 11.711 73.095 1.00 88.56 84 GLU A CA 1
ATOM 652 C C . GLU A 1 84 ? -40.320 10.212 72.900 1.00 88.56 84 GLU A C 1
ATOM 654 O O . GLU A 1 84 ? -39.157 9.808 72.892 1.00 88.56 84 GLU A O 1
ATOM 659 N N . HIS A 1 85 ? -41.347 9.387 72.664 1.00 88.56 85 HIS A N 1
ATOM 660 C CA . HIS A 1 85 ? -41.183 7.945 72.446 1.00 88.56 85 HIS A CA 1
ATOM 661 C C . HIS A 1 85 ? -40.559 7.603 71.081 1.00 88.56 85 HIS A C 1
ATOM 663 O O . HIS A 1 85 ? -40.023 6.509 70.910 1.00 88.56 85 HIS A O 1
ATOM 669 N N . GLY A 1 86 ? -40.593 8.530 70.117 1.00 91.75 86 GLY A N 1
ATOM 670 C CA . GLY A 1 86 ? -40.071 8.341 68.761 1.00 91.75 86 GLY A CA 1
ATOM 671 C C . GLY A 1 86 ? -38.626 8.800 68.551 1.00 91.75 86 GLY A C 1
ATOM 672 O O . GLY A 1 86 ? -38.074 8.564 67.479 1.00 91.75 86 GLY A O 1
ATOM 673 N N . ARG A 1 87 ? -37.971 9.418 69.547 1.00 89.69 87 ARG A N 1
ATOM 674 C CA . ARG A 1 87 ? -36.624 10.012 69.393 1.00 89.69 87 ARG A CA 1
ATOM 675 C C . ARG A 1 87 ? -35.575 9.048 68.833 1.00 89.69 87 ARG A C 1
ATOM 677 O O . ARG A 1 87 ? -34.826 9.427 67.939 1.00 89.69 87 ARG A O 1
ATOM 684 N N . GLY A 1 88 ? -35.537 7.805 69.317 1.00 91.31 88 GLY A N 1
ATOM 685 C CA . GLY A 1 88 ? -34.607 6.788 68.807 1.00 91.31 88 GLY A CA 1
ATOM 686 C C . GLY A 1 88 ? -34.882 6.410 67.347 1.00 91.31 88 GLY A C 1
ATOM 687 O O . GLY A 1 88 ? -33.953 6.314 66.549 1.00 91.31 88 GLY A O 1
ATOM 688 N N . PHE A 1 89 ? -36.159 6.281 66.973 1.00 92.69 89 PHE A N 1
ATOM 689 C CA . PHE A 1 89 ? -36.570 6.004 65.593 1.00 92.69 89 PHE A CA 1
ATOM 690 C C . PHE A 1 89 ? -36.272 7.170 64.647 1.00 92.69 89 PHE A C 1
ATOM 692 O O . PHE A 1 89 ? -35.866 6.931 63.515 1.00 92.69 89 PHE A O 1
ATOM 699 N N . ALA A 1 90 ? -36.398 8.418 65.110 1.00 93.38 90 ALA A N 1
ATOM 700 C CA . ALA A 1 90 ? -36.071 9.598 64.312 1.00 93.38 90 ALA A CA 1
ATOM 701 C C . ALA A 1 90 ? -34.582 9.640 63.922 1.00 93.38 90 ALA A C 1
ATOM 703 O O . ALA A 1 90 ? -34.252 9.980 62.786 1.00 93.38 90 ALA A O 1
ATOM 704 N N . VAL A 1 91 ? -33.683 9.245 64.835 1.00 94.25 91 VAL A N 1
ATOM 705 C CA . VAL A 1 91 ? -32.238 9.159 64.551 1.00 94.25 91 VAL A CA 1
ATOM 706 C C . VAL A 1 91 ? -31.954 8.084 63.503 1.00 94.25 91 VAL A C 1
ATOM 708 O O . VAL A 1 91 ? -31.243 8.350 62.538 1.00 94.25 91 VAL A O 1
ATOM 711 N N . VAL A 1 92 ? -32.549 6.895 63.651 1.00 95.94 92 VAL A N 1
ATOM 712 C CA . VAL A 1 92 ? -32.391 5.807 62.673 1.00 95.94 92 VAL A CA 1
ATOM 713 C C . VAL A 1 92 ? -32.930 6.222 61.303 1.00 95.94 92 VAL A C 1
ATOM 715 O O . VAL A 1 92 ? -32.246 6.038 60.302 1.00 95.94 92 VAL A O 1
ATOM 718 N N . ALA A 1 93 ? -34.114 6.833 61.246 1.00 96.38 93 ALA A N 1
ATOM 719 C CA . ALA A 1 93 ? -34.714 7.304 60.001 1.00 96.38 93 ALA A CA 1
ATOM 720 C C . ALA A 1 93 ? -33.838 8.350 59.289 1.00 96.38 93 ALA A C 1
ATOM 722 O O . ALA A 1 93 ? -33.650 8.270 58.077 1.00 96.38 93 ALA A O 1
ATOM 723 N N . SER A 1 94 ? -33.238 9.288 60.033 1.00 95.25 94 SER A N 1
ATOM 724 C CA . SER A 1 94 ? -32.291 10.254 59.463 1.00 95.25 94 SER A CA 1
ATOM 725 C C . SER A 1 94 ? -31.047 9.575 58.887 1.00 95.25 94 SER A C 1
ATOM 727 O O . SER A 1 94 ? -30.603 9.946 57.803 1.00 95.25 94 SER A O 1
ATOM 729 N N . GLU A 1 95 ? -30.499 8.569 59.568 1.00 97.06 95 GLU A N 1
ATOM 730 C CA . GLU A 1 95 ? -29.307 7.869 59.088 1.00 97.06 95 GLU A CA 1
ATOM 731 C C . GLU A 1 95 ? -29.596 7.013 57.847 1.00 97.06 95 GLU A C 1
ATOM 733 O O . GLU A 1 95 ? -28.803 7.005 56.908 1.00 97.06 95 GLU A O 1
ATOM 738 N N . VAL A 1 96 ? -30.770 6.371 57.783 1.00 97.00 96 VAL A N 1
ATOM 739 C CA . VAL A 1 96 ? -31.224 5.643 56.584 1.00 97.00 96 VAL A CA 1
ATOM 740 C C . VAL A 1 96 ? -31.433 6.595 55.402 1.00 97.00 96 VAL A C 1
ATOM 742 O O . VAL A 1 96 ? -31.037 6.258 54.290 1.00 97.00 96 VAL A O 1
ATOM 745 N N . SER A 1 97 ? -31.999 7.787 55.628 1.00 95.75 97 SER A N 1
ATOM 746 C CA . SER A 1 97 ? -32.171 8.804 54.578 1.00 95.75 97 SER A CA 1
ATOM 747 C C . SER A 1 97 ? -30.823 9.262 54.011 1.00 95.75 97 SER A C 1
ATOM 749 O O . SER A 1 97 ? -30.633 9.226 52.799 1.00 95.75 97 SER A O 1
ATOM 751 N N . LYS A 1 98 ? -29.831 9.547 54.867 1.00 96.38 98 LYS A N 1
ATOM 752 C CA . LYS A 1 98 ? -28.467 9.866 54.404 1.00 96.38 98 LYS A CA 1
ATOM 753 C C . LYS A 1 98 ? -27.838 8.730 53.596 1.00 96.38 98 LYS A C 1
ATOM 755 O O . LYS A 1 98 ? -27.159 8.990 52.607 1.00 96.38 98 LYS A O 1
ATOM 760 N N . LEU A 1 99 ? -28.040 7.476 54.009 1.00 96.31 99 LEU A N 1
ATOM 761 C CA . LEU A 1 99 ? -27.513 6.309 53.294 1.00 96.31 99 LEU A CA 1
ATOM 762 C C . LEU A 1 99 ? -28.160 6.143 51.909 1.00 96.31 99 LEU A C 1
ATOM 764 O O . LEU A 1 99 ? -27.495 5.740 50.951 1.00 96.31 99 LEU A O 1
ATOM 768 N N . ALA A 1 100 ? -29.454 6.457 51.812 1.00 96.62 100 ALA A N 1
ATOM 769 C CA . ALA A 1 100 ? -30.203 6.451 50.565 1.00 96.62 100 ALA A CA 1
ATOM 770 C C . ALA A 1 100 ? -29.726 7.563 49.618 1.00 96.62 100 ALA A C 1
ATOM 772 O O . ALA A 1 100 ? -29.420 7.275 48.463 1.00 96.62 100 ALA A O 1
ATOM 773 N N . ASP A 1 101 ? -29.564 8.793 50.117 1.00 96.12 101 ASP A N 1
ATOM 774 C CA . ASP A 1 101 ? -29.019 9.914 49.341 1.00 96.12 101 ASP A CA 1
ATOM 775 C C . ASP A 1 101 ? -27.596 9.608 48.844 1.00 96.12 101 ASP A C 1
ATOM 777 O O . ASP A 1 101 ? -27.282 9.801 47.668 1.00 96.12 101 ASP A O 1
ATOM 781 N N . PHE A 1 102 ? -26.750 9.040 49.711 1.00 96.50 102 PHE A N 1
ATOM 782 C CA . PHE A 1 102 ? -25.405 8.601 49.339 1.00 96.50 102 PHE A CA 1
ATOM 783 C C . PHE A 1 102 ? -25.432 7.516 48.250 1.00 96.50 102 PHE A C 1
ATOM 785 O O . PHE A 1 102 ? -24.626 7.550 47.319 1.00 96.50 102 PHE A O 1
ATOM 792 N N . SER A 1 103 ? -26.364 6.559 48.321 1.00 96.38 103 SER A N 1
ATOM 793 C CA . SER A 1 103 ? -26.517 5.528 47.282 1.00 96.38 103 SER A CA 1
ATOM 794 C C . SER A 1 103 ? -26.963 6.124 45.944 1.00 96.38 103 SER A C 1
ATOM 796 O O . SER A 1 103 ? -26.410 5.758 44.906 1.00 96.38 103 SER A O 1
ATOM 798 N N . ALA A 1 104 ? -27.887 7.090 45.959 1.00 95.19 104 ALA A N 1
ATOM 799 C CA . ALA A 1 104 ? -28.335 7.795 44.760 1.00 95.19 104 ALA A CA 1
ATOM 800 C C . ALA A 1 104 ? -27.197 8.600 44.105 1.00 95.19 104 ALA A C 1
ATOM 802 O O . ALA A 1 104 ? -27.021 8.557 42.884 1.00 95.19 104 ALA A O 1
ATOM 803 N N . GLU A 1 105 ? -26.375 9.286 44.905 1.00 96.62 105 GLU A N 1
ATOM 804 C CA . GLU A 1 105 ? -25.203 10.014 44.411 1.00 96.62 105 GLU A CA 1
ATOM 805 C C . GLU A 1 105 ? -24.178 9.071 43.758 1.00 96.62 105 GLU A C 1
ATOM 807 O O . GLU A 1 105 ? -23.695 9.337 42.655 1.00 96.62 105 GLU A O 1
ATOM 812 N N . ASN A 1 106 ? -23.890 7.927 44.386 1.00 96.94 106 ASN A N 1
ATOM 813 C CA . ASN A 1 106 ? -22.990 6.925 43.812 1.00 96.94 106 ASN A CA 1
ATOM 814 C C . ASN A 1 106 ? -23.540 6.333 42.509 1.00 96.94 106 ASN A C 1
ATOM 816 O O . ASN A 1 106 ? -22.793 6.207 41.540 1.00 96.94 106 ASN A O 1
ATOM 820 N N . ALA A 1 107 ? -24.838 6.028 42.447 1.00 96.25 107 ALA A N 1
ATOM 821 C CA . ALA A 1 107 ? -25.474 5.539 41.225 1.00 96.25 107 ALA A CA 1
ATOM 822 C C . ALA A 1 107 ? -25.391 6.569 40.084 1.00 96.25 107 ALA A C 1
ATOM 824 O O . ALA A 1 107 ? -25.133 6.215 38.931 1.00 96.25 107 ALA A O 1
ATOM 825 N N . LYS A 1 108 ? -25.519 7.865 40.392 1.00 95.50 108 LYS A N 1
ATOM 826 C CA . LYS A 1 108 ? -25.303 8.940 39.414 1.00 95.50 108 LYS A CA 1
ATOM 827 C C . LYS A 1 108 ? -23.852 8.992 38.923 1.00 95.50 108 LYS A C 1
ATOM 829 O O . LYS A 1 108 ? -23.617 9.135 37.726 1.00 95.50 108 LYS A O 1
ATOM 834 N N . ASN A 1 109 ? -22.879 8.832 39.818 1.00 96.69 109 ASN A N 1
ATOM 835 C CA . ASN A 1 109 ? -21.466 8.775 39.434 1.00 96.69 109 ASN A CA 1
ATOM 836 C C . ASN A 1 109 ? -21.164 7.562 38.542 1.00 96.69 109 ASN A C 1
ATOM 838 O O . ASN A 1 109 ? -20.459 7.702 37.544 1.00 96.69 109 ASN A O 1
ATOM 842 N N . ILE A 1 110 ? -21.747 6.397 38.846 1.00 96.12 110 ILE A N 1
ATOM 843 C CA . ILE A 1 110 ? -21.664 5.205 37.991 1.00 96.12 110 ILE A CA 1
ATOM 844 C C . ILE A 1 110 ? -22.257 5.502 36.610 1.00 96.12 110 ILE A C 1
ATOM 846 O O . ILE A 1 110 ? -21.625 5.177 35.608 1.00 96.12 110 ILE A O 1
ATOM 850 N N . GLN A 1 111 ? -23.414 6.168 36.536 1.00 94.94 111 GLN A N 1
ATOM 851 C CA . GLN A 1 111 ? -24.035 6.532 35.259 1.00 94.94 111 GLN A CA 1
ATOM 852 C C . GLN A 1 111 ? -23.102 7.383 34.386 1.00 94.94 111 GLN A C 1
ATOM 854 O O . GLN A 1 111 ? -22.935 7.083 33.206 1.00 94.94 111 GLN A O 1
ATOM 859 N N . ASN A 1 112 ? -22.442 8.387 34.971 1.00 95.50 112 ASN A N 1
ATOM 860 C CA . ASN A 1 112 ? -21.489 9.234 34.249 1.00 95.50 112 ASN A CA 1
ATOM 861 C C . ASN A 1 112 ? -20.282 8.433 33.723 1.00 95.50 112 ASN A C 1
ATOM 863 O O . ASN A 1 112 ? -19.805 8.679 32.618 1.00 95.50 112 ASN A O 1
ATOM 867 N N . ILE A 1 113 ? -19.786 7.462 34.501 1.00 95.44 113 ILE A N 1
ATOM 868 C CA . ILE A 1 113 ? -18.688 6.575 34.079 1.00 95.44 113 ILE A CA 1
ATOM 869 C C . ILE A 1 113 ? -19.137 5.652 32.939 1.00 95.44 113 ILE A C 1
ATOM 871 O O . ILE A 1 113 ? -18.367 5.399 32.013 1.00 95.44 113 ILE A O 1
ATOM 875 N N . LEU A 1 114 ? -20.372 5.144 32.988 1.00 94.56 114 LEU A N 1
ATOM 876 C CA . LEU A 1 114 ? -20.929 4.319 31.915 1.00 94.56 114 LEU A CA 1
ATOM 877 C C . LEU A 1 114 ? -21.054 5.112 30.608 1.00 94.56 114 LEU A C 1
ATOM 879 O O . LEU A 1 114 ? -20.742 4.580 29.545 1.00 94.56 114 LEU A O 1
ATOM 883 N N . GLU A 1 115 ? -21.476 6.374 30.687 1.00 92.50 115 GLU A N 1
ATOM 884 C CA . GLU A 1 115 ? -21.609 7.259 29.527 1.00 92.50 115 GLU A CA 1
ATOM 885 C C . GLU A 1 115 ? -20.246 7.603 28.911 1.00 92.50 115 GLU A C 1
ATOM 887 O O . GLU A 1 115 ? -20.052 7.381 27.717 1.00 92.50 115 GLU A O 1
ATOM 892 N N . SER A 1 116 ? -19.258 8.003 29.718 1.00 95.00 116 SER A N 1
ATOM 893 C CA . SER A 1 116 ? -17.904 8.281 29.211 1.00 95.00 116 SER A CA 1
ATOM 894 C C . SER A 1 116 ? -17.221 7.038 28.635 1.00 95.00 116 SER A C 1
ATOM 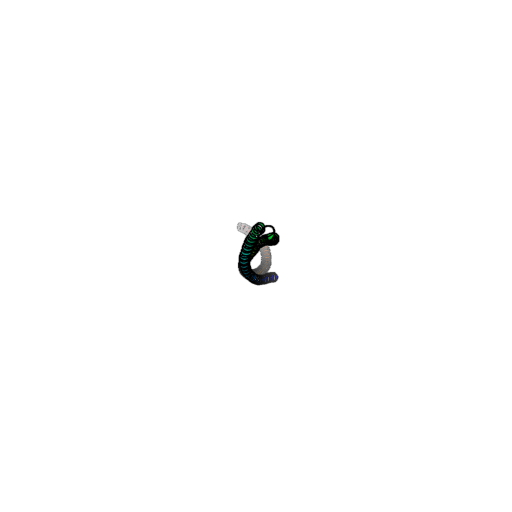896 O O . SER A 1 116 ? -16.557 7.097 27.603 1.00 95.00 116 SER A O 1
ATOM 898 N N . SER A 1 117 ? -17.426 5.871 29.247 1.00 93.88 117 SER A N 1
ATOM 899 C CA . SER A 1 117 ? -16.899 4.611 28.713 1.00 93.88 117 SER A CA 1
ATOM 900 C C . SER A 1 117 ? -17.521 4.258 27.362 1.00 93.88 117 SER A C 1
ATOM 902 O O . SER A 1 117 ? -16.843 3.694 26.503 1.00 93.88 117 SER A O 1
ATOM 904 N N . ARG A 1 118 ? -18.799 4.597 27.150 1.00 92.75 118 ARG A N 1
ATOM 905 C CA . ARG A 1 118 ? -19.483 4.392 25.869 1.00 92.75 118 ARG A CA 1
ATOM 906 C C . ARG A 1 118 ? -18.867 5.241 24.759 1.00 92.75 118 ARG A C 1
ATOM 908 O O . ARG A 1 118 ? -18.705 4.729 23.655 1.00 92.75 118 ARG A O 1
ATOM 915 N N . GLU A 1 119 ? -18.492 6.484 25.052 1.00 94.06 119 GLU A N 1
ATOM 916 C CA . GLU A 1 119 ? -17.783 7.351 24.101 1.00 94.06 119 GLU A CA 1
ATOM 917 C C . GLU A 1 119 ? -16.439 6.736 23.684 1.00 94.06 119 GLU A C 1
ATOM 919 O O . GLU A 1 119 ? -16.166 6.602 22.493 1.00 94.06 119 GLU A O 1
ATOM 924 N N . VAL A 1 120 ? -15.649 6.245 24.646 1.00 93.94 120 VAL A N 1
ATOM 925 C CA . VAL A 1 120 ? -14.354 5.590 24.374 1.00 93.94 120 VAL A CA 1
ATOM 926 C C . VAL A 1 120 ? -14.513 4.328 23.513 1.00 93.94 120 VAL A C 1
ATOM 928 O O . VAL A 1 120 ? -13.689 4.058 22.638 1.00 93.94 120 VAL A O 1
ATOM 931 N N . ILE A 1 121 ? -15.571 3.543 23.734 1.00 93.25 121 ILE A N 1
ATOM 932 C CA . ILE A 1 121 ? -15.870 2.360 22.912 1.00 93.25 121 ILE A CA 1
ATOM 933 C C . ILE A 1 121 ? -16.204 2.765 21.472 1.00 93.25 121 ILE A C 1
ATOM 935 O O . ILE A 1 121 ? -15.728 2.123 20.535 1.00 93.25 121 ILE A O 1
ATOM 939 N N . GLU A 1 122 ? -16.992 3.824 21.286 1.00 93.12 122 GLU A N 1
ATOM 940 C CA . GLU A 1 122 ? -17.351 4.319 19.955 1.00 93.12 122 GLU A CA 1
ATOM 941 C C . GLU A 1 122 ? -16.125 4.867 19.207 1.00 93.12 122 GLU A C 1
ATOM 943 O O . GLU A 1 122 ? -15.932 4.569 18.027 1.00 93.12 122 GLU A O 1
ATOM 948 N N . GLU A 1 123 ? -15.233 5.581 19.898 1.00 95.19 123 GLU A N 1
ATOM 949 C CA . GLU A 1 123 ? -13.940 5.991 19.340 1.00 95.19 123 GLU A CA 1
ATOM 950 C C . GLU A 1 123 ? -13.088 4.782 18.921 1.00 95.19 123 GLU A C 1
ATOM 952 O O . GLU A 1 123 ? -12.544 4.757 17.814 1.00 95.19 123 GLU A O 1
ATOM 957 N N . GLY A 1 124 ? -13.012 3.746 19.764 1.00 94.81 124 GLY A N 1
ATOM 958 C CA . GLY A 1 124 ? -12.287 2.507 19.462 1.00 94.81 124 GLY A CA 1
ATOM 959 C C . GLY A 1 124 ? -12.850 1.757 18.250 1.00 94.81 124 GLY A C 1
ATOM 960 O O . GLY A 1 124 ? -12.090 1.229 17.426 1.00 94.81 124 GLY A O 1
ATOM 961 N N . ARG A 1 125 ? -14.177 1.757 18.097 1.00 94.38 125 ARG A N 1
ATOM 962 C CA . ARG A 1 125 ? -14.867 1.201 16.930 1.00 94.38 125 ARG A CA 1
ATOM 963 C C . ARG A 1 125 ? -14.559 2.004 15.667 1.00 94.38 125 ARG A C 1
ATOM 965 O O . ARG A 1 125 ? -14.153 1.420 14.668 1.00 94.38 125 ARG A O 1
ATOM 972 N N . SER A 1 126 ? -14.658 3.331 15.727 1.00 95.56 126 SER A N 1
ATOM 973 C CA . SER A 1 126 ? -14.308 4.217 14.609 1.00 95.56 126 SER A CA 1
ATOM 974 C C . SER A 1 126 ? -12.846 4.045 14.172 1.00 95.56 126 SER A C 1
ATOM 976 O O . SER A 1 126 ? -12.544 3.946 12.980 1.00 95.56 126 SER A O 1
ATOM 978 N N . ALA A 1 127 ? -11.914 3.932 15.122 1.00 95.75 127 ALA A N 1
ATOM 979 C CA . ALA A 1 127 ? -10.511 3.646 14.828 1.00 95.75 127 ALA A CA 1
ATOM 980 C C . ALA A 1 127 ? -10.324 2.278 14.144 1.00 95.75 127 ALA A C 1
ATOM 982 O O . ALA A 1 127 ? -9.520 2.157 13.216 1.00 95.75 127 ALA A O 1
ATOM 983 N N . SER A 1 128 ? -11.090 1.267 14.559 1.00 95.94 128 SER A N 1
ATOM 984 C CA . SER A 1 128 ? -11.061 -0.070 13.953 1.00 95.94 128 SER A CA 1
ATOM 985 C C . SER A 1 128 ? -11.616 -0.066 12.526 1.00 95.94 128 SER A C 1
ATOM 987 O O . SER A 1 128 ? -10.974 -0.607 11.628 1.00 95.94 128 SER A O 1
ATOM 989 N N . ASP A 1 129 ? -12.733 0.617 12.279 1.00 93.88 129 ASP A N 1
ATOM 990 C CA . ASP A 1 129 ? -13.304 0.760 10.933 1.00 93.88 129 ASP A CA 1
ATOM 991 C C . ASP A 1 129 ? -12.351 1.522 9.990 1.00 93.88 129 ASP A C 1
ATOM 993 O O . ASP A 1 129 ? -12.166 1.144 8.829 1.00 93.88 129 ASP A O 1
ATOM 997 N N . ASN A 1 130 ? -11.655 2.547 10.498 1.00 96.00 130 ASN A N 1
ATOM 998 C CA . ASN A 1 130 ? -10.601 3.236 9.749 1.00 96.00 130 ASN A CA 1
ATOM 999 C C . ASN A 1 130 ? -9.427 2.306 9.402 1.00 96.00 130 ASN A C 1
ATOM 1001 O O . ASN A 1 130 ? -8.900 2.380 8.288 1.00 96.00 130 ASN A O 1
ATOM 1005 N N . ALA A 1 131 ? -9.013 1.432 10.324 1.00 94.75 131 ALA A N 1
ATOM 1006 C CA . ALA A 1 131 ? -7.963 0.448 10.070 1.00 94.75 131 ALA A CA 1
ATOM 1007 C C . ALA A 1 131 ? -8.379 -0.572 8.993 1.00 94.75 131 ALA A C 1
ATOM 1009 O O . ALA A 1 131 ? -7.576 -0.884 8.113 1.00 94.75 131 ALA A O 1
ATOM 1010 N N . ASP A 1 132 ? -9.638 -1.024 8.990 1.00 94.38 132 ASP A N 1
ATOM 1011 C CA . ASP A 1 132 ? -10.169 -1.902 7.937 1.00 94.38 132 ASP A CA 1
ATOM 1012 C C . ASP A 1 132 ? -10.181 -1.216 6.564 1.00 94.38 132 ASP A C 1
ATOM 1014 O O . ASP A 1 132 ? -9.750 -1.793 5.561 1.00 94.38 132 ASP A O 1
ATOM 1018 N N . GLN A 1 133 ? -10.595 0.053 6.501 1.00 95.06 133 GLN A N 1
ATOM 1019 C CA . GLN A 1 133 ? -10.561 0.805 5.247 1.00 95.06 133 GLN A CA 1
ATOM 1020 C C . GLN A 1 133 ? -9.127 1.009 4.736 1.00 95.06 133 GLN A C 1
ATOM 1022 O O . GLN A 1 133 ? -8.879 0.932 3.529 1.00 95.06 133 GLN A O 1
ATOM 1027 N N . GLN A 1 134 ? -8.167 1.248 5.634 1.00 95.44 134 GLN A N 1
ATOM 1028 C CA . GLN A 1 134 ? -6.753 1.330 5.268 1.00 95.44 134 GLN A CA 1
ATOM 1029 C C . GLN A 1 134 ? -6.227 -0.005 4.733 1.00 95.44 134 GLN A C 1
ATOM 1031 O O . GLN A 1 134 ? -5.565 -0.003 3.694 1.00 95.44 134 GLN A O 1
ATOM 1036 N N . ALA A 1 135 ? -6.580 -1.130 5.362 1.00 93.44 135 ALA A N 1
ATOM 1037 C CA . ALA A 1 135 ? -6.218 -2.462 4.884 1.00 93.44 135 ALA A CA 1
ATOM 1038 C C . ALA A 1 135 ? -6.787 -2.740 3.478 1.00 93.44 135 ALA A C 1
ATOM 1040 O O . ALA A 1 135 ? -6.053 -3.158 2.583 1.00 93.44 135 ALA A O 1
ATOM 1041 N N . LYS A 1 136 ? -8.056 -2.397 3.221 1.00 91.81 136 LYS A N 1
ATOM 1042 C CA . LYS A 1 136 ? -8.670 -2.510 1.882 1.00 91.81 136 LYS A CA 1
ATOM 1043 C C . LYS A 1 136 ? -7.965 -1.653 0.830 1.00 91.81 136 LYS A C 1
ATOM 1045 O O . LYS A 1 136 ? -7.689 -2.117 -0.276 1.00 91.81 136 LYS A O 1
ATOM 1050 N N . ASN A 1 137 ? -7.644 -0.405 1.170 1.00 94.94 137 ASN A N 1
ATOM 1051 C CA . ASN A 1 137 ? -6.901 0.486 0.277 1.00 94.94 137 ASN A CA 1
ATOM 1052 C C . ASN A 1 137 ? -5.486 -0.048 -0.003 1.00 94.94 137 ASN A C 1
ATOM 1054 O O . ASN A 1 137 ? -4.951 0.140 -1.097 1.00 94.94 137 ASN A O 1
ATOM 1058 N N . GLN A 1 138 ? -4.867 -0.701 0.981 1.00 93.75 138 GLN A N 1
ATOM 1059 C CA . GLN A 1 138 ? -3.565 -1.338 0.838 1.00 93.75 138 GLN A CA 1
ATOM 1060 C C . GLN A 1 138 ? -3.627 -2.520 -0.135 1.00 93.75 138 GLN A C 1
ATOM 1062 O O . GLN A 1 138 ? -2.779 -2.587 -1.022 1.00 93.75 138 GLN A O 1
ATOM 1067 N N . ASP A 1 139 ? -4.652 -3.374 -0.066 1.00 91.25 139 ASP A N 1
ATOM 1068 C CA . ASP A 1 139 ? -4.833 -4.465 -1.037 1.00 91.25 139 ASP A CA 1
ATOM 1069 C C . ASP A 1 139 ? -5.012 -3.947 -2.476 1.00 91.25 139 ASP A C 1
ATOM 1071 O O . ASP A 1 139 ? -4.351 -4.422 -3.401 1.00 91.25 139 ASP A O 1
ATOM 1075 N N . GLN A 1 140 ? -5.800 -2.883 -2.673 1.00 93.38 140 GLN A N 1
ATOM 1076 C CA . GLN A 1 140 ? -5.932 -2.240 -3.989 1.00 93.38 140 GLN A CA 1
ATOM 1077 C C . GLN A 1 140 ? -4.586 -1.739 -4.533 1.00 93.38 140 GLN A C 1
ATOM 1079 O O . GLN A 1 140 ? -4.279 -1.914 -5.715 1.00 93.38 140 GLN A O 1
ATOM 1084 N N . ARG A 1 141 ? -3.754 -1.137 -3.675 1.00 94.19 141 ARG A N 1
ATOM 1085 C CA . ARG A 1 141 ? -2.406 -0.688 -4.056 1.00 94.19 141 ARG A CA 1
ATOM 1086 C C . ARG A 1 141 ? -1.491 -1.862 -4.390 1.00 94.19 141 ARG A C 1
ATOM 1088 O O . ARG A 1 141 ? -0.710 -1.750 -5.331 1.00 94.19 141 ARG A O 1
ATOM 1095 N N . LEU A 1 142 ? -1.597 -2.978 -3.671 1.00 93.06 142 LEU A N 1
ATOM 1096 C CA . LEU A 1 142 ? -0.838 -4.195 -3.965 1.00 93.06 142 LEU A CA 1
ATOM 1097 C C . LEU A 1 142 ? -1.234 -4.811 -5.309 1.00 93.06 142 LEU A C 1
ATOM 1099 O O . LEU A 1 142 ? -0.359 -5.258 -6.045 1.00 93.06 142 LEU A O 1
ATOM 1103 N N . ASN A 1 143 ? -2.519 -4.776 -5.670 1.00 92.12 143 ASN A N 1
ATOM 1104 C CA . ASN A 1 143 ? -2.973 -5.193 -7.000 1.00 92.12 143 ASN A CA 1
ATOM 1105 C C . ASN A 1 143 ? -2.334 -4.327 -8.099 1.00 92.12 143 ASN A C 1
ATOM 1107 O O . ASN A 1 143 ? -1.764 -4.858 -9.050 1.00 92.12 143 ASN A O 1
ATOM 1111 N N . ALA A 1 144 ? -2.310 -3.002 -7.917 1.00 94.81 144 ALA A N 1
ATOM 1112 C CA . ALA A 1 144 ? -1.647 -2.093 -8.854 1.00 94.81 144 ALA A CA 1
ATOM 1113 C C . ALA A 1 144 ? -0.120 -2.304 -8.930 1.00 94.81 144 ALA A C 1
ATOM 1115 O O . ALA A 1 144 ? 0.481 -2.139 -9.993 1.00 94.81 144 ALA A O 1
ATOM 1116 N N . ILE A 1 145 ? 0.530 -2.663 -7.816 1.00 93.31 145 ILE A N 1
ATOM 1117 C CA . ILE A 1 145 ? 1.956 -3.024 -7.805 1.00 93.31 145 ILE A CA 1
ATOM 1118 C C . ILE A 1 145 ? 2.183 -4.308 -8.609 1.00 93.31 145 ILE A C 1
ATOM 1120 O O . ILE A 1 145 ? 3.079 -4.331 -9.449 1.00 93.31 145 ILE A O 1
ATOM 1124 N N . ALA A 1 146 ? 1.354 -5.335 -8.417 1.00 91.00 146 ALA A N 1
ATOM 1125 C CA . ALA A 1 146 ? 1.458 -6.588 -9.160 1.00 91.00 146 ALA A CA 1
ATOM 1126 C C . ALA A 1 146 ? 1.317 -6.374 -10.680 1.00 91.00 146 ALA A C 1
ATOM 1128 O O . ALA A 1 146 ? 2.133 -6.876 -11.451 1.00 91.00 146 ALA A O 1
ATOM 1129 N N . GLU A 1 147 ? 0.350 -5.560 -11.116 1.00 93.94 147 GLU A N 1
ATOM 1130 C CA . GLU A 1 147 ? 0.196 -5.188 -12.531 1.00 93.94 147 GLU A CA 1
ATOM 1131 C C . GLU A 1 147 ? 1.437 -4.468 -13.080 1.00 93.94 147 GLU A C 1
ATOM 1133 O O . GLU A 1 147 ? 1.907 -4.763 -14.182 1.00 93.94 147 GLU A O 1
ATOM 1138 N N . LYS A 1 148 ? 2.013 -3.542 -12.303 1.00 92.94 148 LYS A N 1
ATOM 1139 C CA . LYS A 1 148 ? 3.243 -2.839 -12.690 1.00 92.94 148 LYS A CA 1
ATOM 1140 C C . LYS A 1 148 ? 4.436 -3.781 -12.809 1.00 92.94 148 LYS A C 1
ATOM 1142 O O . LYS A 1 148 ? 5.232 -3.599 -13.725 1.00 92.94 148 LYS A O 1
ATOM 1147 N N . ILE A 1 149 ? 4.561 -4.769 -11.926 1.00 90.50 149 ILE A N 1
ATOM 1148 C CA . ILE A 1 149 ? 5.632 -5.770 -12.005 1.00 90.50 149 ILE A CA 1
ATOM 1149 C C . ILE A 1 149 ? 5.487 -6.610 -13.278 1.00 90.50 149 ILE A C 1
ATOM 1151 O O . ILE A 1 149 ? 6.455 -6.759 -14.020 1.00 90.50 149 ILE A O 1
ATOM 1155 N N . GLN A 1 150 ? 4.275 -7.076 -13.597 1.00 90.00 150 GLN A N 1
ATOM 1156 C CA . GLN A 1 150 ? 4.023 -7.810 -14.844 1.00 90.00 150 GLN A CA 1
ATOM 1157 C C . GLN A 1 150 ? 4.347 -6.971 -16.084 1.00 90.00 150 GLN A C 1
ATOM 1159 O O . GLN A 1 150 ? 4.960 -7.457 -17.038 1.00 90.00 150 GLN A O 1
ATOM 1164 N N . PHE A 1 151 ? 3.970 -5.691 -16.069 1.00 91.94 151 PHE A N 1
ATOM 1165 C CA . PHE A 1 151 ? 4.317 -4.763 -17.139 1.00 91.94 151 PHE A CA 1
ATOM 1166 C C . PHE A 1 151 ? 5.838 -4.601 -17.284 1.00 91.94 151 PHE A C 1
ATOM 1168 O O . PHE A 1 151 ? 6.359 -4.619 -18.401 1.00 91.94 151 PHE A O 1
ATOM 1175 N N . LEU A 1 152 ? 6.552 -4.473 -16.163 1.00 88.44 152 LEU A N 1
ATOM 1176 C CA . LEU A 1 152 ? 8.006 -4.372 -16.135 1.00 88.44 152 LEU A CA 1
ATOM 1177 C C . LEU A 1 152 ? 8.684 -5.636 -16.686 1.00 88.44 152 LEU A C 1
ATOM 1179 O O . LEU A 1 152 ? 9.538 -5.502 -17.562 1.00 88.44 152 LEU A O 1
ATOM 1183 N N . ASP A 1 153 ? 8.271 -6.846 -16.288 1.00 87.00 153 ASP A N 1
ATOM 1184 C CA . ASP A 1 153 ? 8.801 -8.103 -16.858 1.00 87.00 153 ASP A CA 1
ATOM 1185 C C . ASP A 1 153 ? 8.660 -8.129 -18.391 1.00 87.00 153 ASP A C 1
ATOM 1187 O O . ASP A 1 153 ? 9.612 -8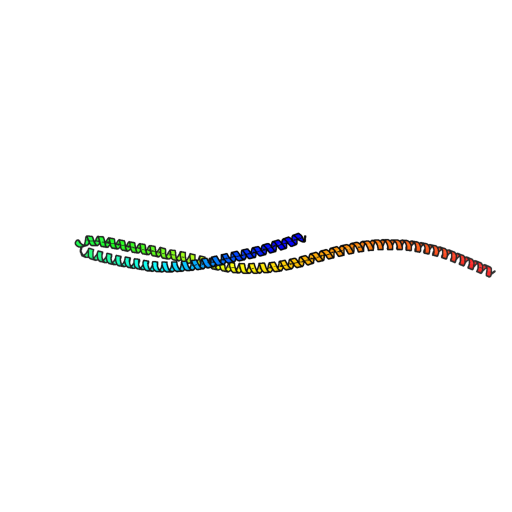.436 -19.118 1.00 87.00 153 ASP A O 1
ATOM 1191 N N . GLY A 1 154 ? 7.502 -7.697 -18.903 1.00 89.25 154 GLY A N 1
ATOM 1192 C CA . GLY A 1 154 ? 7.263 -7.555 -20.340 1.00 89.25 154 GLY A CA 1
ATOM 1193 C C . GLY A 1 154 ? 8.244 -6.595 -21.026 1.00 89.25 154 GLY A C 1
ATOM 1194 O O . GLY A 1 154 ? 8.839 -6.943 -22.055 1.00 89.25 154 GLY A O 1
ATOM 1195 N N . GLN A 1 155 ? 8.454 -5.411 -20.442 1.00 89.38 155 GLN A N 1
ATOM 1196 C CA . GLN A 1 155 ? 9.411 -4.413 -20.936 1.00 89.38 155 GLN A CA 1
ATOM 1197 C C . GLN A 1 155 ? 10.848 -4.948 -20.925 1.00 89.38 155 GLN A C 1
ATOM 1199 O O . GLN A 1 155 ? 11.587 -4.762 -21.893 1.00 89.38 155 GLN A O 1
ATOM 1204 N N . TYR A 1 156 ? 11.249 -5.682 -19.887 1.00 85.69 156 TYR A N 1
ATOM 1205 C CA . TYR A 1 156 ? 12.605 -6.226 -19.796 1.00 85.69 156 TYR A CA 1
ATOM 1206 C C . TYR A 1 156 ? 12.875 -7.319 -20.820 1.00 85.69 156 TYR A C 1
ATOM 1208 O O . TYR A 1 156 ? 13.924 -7.303 -21.470 1.00 85.69 156 TYR A O 1
ATOM 1216 N N . ARG A 1 157 ? 11.912 -8.210 -21.066 1.00 85.81 157 ARG A N 1
ATOM 1217 C CA . ARG A 1 157 ? 12.017 -9.196 -22.155 1.00 85.81 157 ARG A CA 1
ATOM 1218 C C . ARG A 1 157 ? 12.100 -8.527 -23.524 1.00 85.81 157 ARG A C 1
ATOM 1220 O O . ARG A 1 157 ? 12.814 -9.000 -24.412 1.00 85.81 157 ARG A O 1
ATOM 1227 N N . GLN A 1 158 ? 11.377 -7.426 -23.730 1.00 89.88 158 GLN A N 1
ATOM 1228 C CA . GLN A 1 158 ? 11.491 -6.640 -24.958 1.00 89.88 158 GLN A CA 1
ATOM 1229 C C . GLN A 1 158 ? 12.879 -6.001 -25.089 1.00 89.88 158 GLN A C 1
ATOM 1231 O O . GLN A 1 158 ? 13.505 -6.131 -26.144 1.00 89.88 158 GLN A O 1
ATOM 1236 N N . GLN A 1 159 ? 13.388 -5.393 -24.019 1.00 85.44 159 GLN A N 1
ATOM 1237 C CA . GLN A 1 159 ? 14.720 -4.797 -23.978 1.00 85.44 159 GLN A CA 1
ATOM 1238 C C . GLN A 1 159 ? 15.817 -5.833 -24.262 1.00 85.44 159 GLN A C 1
ATOM 1240 O O . GLN A 1 159 ? 16.743 -5.559 -25.024 1.00 85.44 159 GLN A O 1
ATOM 1245 N N . GLU A 1 160 ? 15.712 -7.043 -23.704 1.00 84.44 160 GLU A N 1
ATOM 1246 C CA . GLU A 1 160 ? 16.671 -8.126 -23.950 1.00 84.44 160 GLU A CA 1
ATOM 1247 C C . GLU A 1 160 ? 16.742 -8.494 -25.443 1.00 84.44 160 GLU A C 1
ATOM 1249 O O . GLU A 1 160 ? 17.834 -8.660 -25.993 1.00 84.44 160 GLU A O 1
ATOM 1254 N N . ARG A 1 161 ? 15.588 -8.568 -26.124 1.00 88.88 161 ARG A N 1
ATOM 1255 C CA . ARG A 1 161 ? 15.519 -8.813 -27.576 1.00 88.88 161 ARG A CA 1
ATOM 1256 C C . ARG A 1 161 ? 16.130 -7.670 -28.380 1.00 88.88 161 ARG A C 1
ATOM 1258 O O . ARG A 1 161 ? 16.943 -7.922 -29.266 1.00 88.88 161 ARG A O 1
ATOM 1265 N N . MET A 1 162 ? 15.794 -6.426 -28.045 1.00 88.44 162 MET A N 1
ATOM 1266 C CA . MET A 1 162 ? 16.349 -5.245 -28.714 1.00 88.44 162 MET A CA 1
ATOM 1267 C C . MET A 1 162 ? 17.875 -5.179 -28.574 1.00 88.44 162 MET A C 1
ATOM 1269 O O . MET A 1 162 ? 18.581 -4.913 -29.542 1.00 88.44 162 MET A O 1
ATOM 1273 N N . ASN A 1 163 ? 18.399 -5.518 -27.397 1.00 84.75 163 ASN A N 1
ATOM 1274 C CA . ASN A 1 163 ? 19.837 -5.566 -27.156 1.00 84.75 163 ASN A CA 1
ATOM 1275 C C . ASN A 1 163 ? 20.545 -6.647 -27.983 1.00 84.75 163 ASN A C 1
ATOM 1277 O O . ASN A 1 163 ? 21.676 -6.434 -28.417 1.00 84.75 163 ASN A O 1
ATOM 1281 N N . LYS A 1 164 ? 19.907 -7.803 -28.215 1.00 86.56 164 LYS A N 1
ATOM 1282 C CA . LYS A 1 164 ? 20.457 -8.839 -29.107 1.00 86.56 164 LYS A CA 1
ATOM 1283 C C . LYS A 1 164 ? 20.587 -8.313 -30.537 1.00 86.56 164 LYS A C 1
ATOM 1285 O O . LYS A 1 164 ? 21.674 -8.413 -31.098 1.00 86.56 164 LYS A O 1
ATOM 1290 N N . HIS A 1 165 ? 19.542 -7.674 -31.064 1.00 90.69 165 HIS A N 1
ATOM 1291 C CA . HIS A 1 165 ? 19.585 -7.058 -32.394 1.00 90.69 165 HIS A CA 1
ATOM 1292 C C . HIS A 1 165 ? 20.640 -5.956 -32.499 1.00 90.69 165 HIS A C 1
ATOM 1294 O O . HIS A 1 165 ? 21.438 -5.958 -33.429 1.00 90.69 165 HIS A O 1
ATOM 1300 N N . PHE A 1 166 ? 20.732 -5.080 -31.499 1.00 88.38 166 PHE A N 1
ATOM 1301 C CA . PHE A 1 166 ? 21.749 -4.030 -31.478 1.00 88.38 166 PHE A CA 1
ATOM 1302 C C . PHE A 1 166 ? 23.179 -4.593 -31.556 1.00 88.38 166 PHE A C 1
ATOM 1304 O O . PHE A 1 166 ? 24.023 -4.081 -32.289 1.00 88.38 166 PHE A O 1
ATOM 1311 N N . LEU A 1 167 ? 23.459 -5.686 -30.836 1.00 86.50 167 LEU A N 1
ATOM 1312 C CA . LEU A 1 167 ? 24.764 -6.350 -30.896 1.00 86.50 167 LEU A CA 1
ATOM 1313 C C . LEU A 1 167 ? 25.032 -7.015 -32.254 1.00 86.50 167 LEU A C 1
ATOM 1315 O O . LEU A 1 167 ? 26.186 -7.063 -32.681 1.00 86.50 167 LEU A O 1
ATOM 1319 N N . GLU A 1 168 ? 24.005 -7.532 -32.927 1.00 92.25 168 GLU A N 1
ATOM 1320 C CA . GLU A 1 168 ? 24.121 -8.057 -34.292 1.00 92.25 168 GLU A CA 1
ATOM 1321 C C . GLU A 1 168 ? 24.419 -6.944 -35.300 1.00 92.25 168 GLU A C 1
ATOM 1323 O O . GLU A 1 168 ? 25.320 -7.094 -36.126 1.00 92.25 168 GLU A O 1
ATOM 1328 N N . ASP A 1 169 ? 23.737 -5.807 -35.199 1.00 92.88 169 ASP A N 1
ATOM 1329 C CA . ASP A 1 169 ? 23.954 -4.668 -36.092 1.00 92.88 169 ASP A CA 1
ATOM 1330 C C . ASP A 1 169 ? 25.340 -4.044 -35.897 1.00 92.88 169 ASP A C 1
ATOM 1332 O O . ASP A 1 169 ? 26.016 -3.726 -36.875 1.00 92.88 169 ASP A O 1
ATOM 1336 N N . LEU A 1 170 ? 25.838 -3.972 -34.657 1.00 89.88 170 LEU A N 1
ATOM 1337 C CA . LEU A 1 170 ? 27.221 -3.565 -34.392 1.00 89.88 170 LEU A CA 1
ATOM 1338 C C . LEU A 1 170 ? 28.250 -4.506 -35.034 1.00 89.88 170 LEU A C 1
ATOM 1340 O O . LEU A 1 170 ? 29.297 -4.046 -35.495 1.00 89.88 170 LEU A O 1
ATOM 1344 N N . ARG A 1 171 ? 27.977 -5.817 -35.083 1.00 92.38 171 ARG A N 1
ATOM 1345 C CA . ARG A 1 171 ? 28.859 -6.772 -35.777 1.00 92.38 171 ARG A CA 1
ATOM 1346 C C . ARG A 1 171 ? 28.868 -6.521 -37.282 1.00 92.38 171 ARG A C 1
ATOM 1348 O O . ARG A 1 171 ? 29.954 -6.432 -37.847 1.00 92.38 171 ARG A O 1
ATOM 1355 N N . LYS A 1 172 ? 27.697 -6.333 -37.897 1.00 95.56 172 LYS A N 1
ATOM 1356 C CA . LYS A 1 172 ? 27.579 -6.004 -39.329 1.00 95.56 172 LYS A CA 1
ATOM 1357 C C . LYS A 1 172 ? 28.275 -4.687 -39.672 1.00 95.56 172 LYS A C 1
ATOM 1359 O O . LYS A 1 172 ? 28.993 -4.613 -40.659 1.00 95.56 172 LYS A O 1
ATOM 1364 N N . LEU A 1 173 ? 28.119 -3.657 -38.837 1.00 94.75 173 LEU A N 1
ATOM 1365 C CA . LEU A 1 173 ? 28.812 -2.377 -39.019 1.00 94.75 173 LEU A CA 1
ATOM 1366 C C . LEU A 1 173 ? 30.333 -2.534 -38.977 1.00 94.75 173 LEU A C 1
ATOM 1368 O O . LEU A 1 173 ? 31.034 -1.919 -39.776 1.00 94.75 173 LEU A O 1
ATOM 1372 N N . LYS A 1 174 ? 30.851 -3.367 -38.067 1.00 95.06 174 LYS A N 1
ATOM 1373 C CA . LYS A 1 174 ? 32.287 -3.660 -37.998 1.00 95.06 174 LYS A CA 1
ATOM 1374 C C . LYS A 1 174 ? 32.788 -4.356 -39.268 1.00 95.06 174 LYS A C 1
ATOM 1376 O O . LYS A 1 174 ? 33.881 -4.043 -39.733 1.00 95.06 174 LYS A O 1
ATOM 1381 N N . GLU A 1 175 ? 32.008 -5.286 -39.805 1.00 96.94 175 GLU A N 1
ATOM 1382 C CA . GLU A 1 175 ? 32.322 -6.000 -41.046 1.00 96.94 175 GLU A CA 1
ATOM 1383 C C . GLU A 1 175 ? 32.324 -5.052 -42.252 1.00 96.94 175 GLU A C 1
ATOM 1385 O O . GLU A 1 175 ? 33.344 -4.936 -42.928 1.00 96.94 175 GLU A O 1
ATOM 1390 N N . LEU A 1 176 ? 31.265 -4.253 -42.420 1.00 96.88 176 LEU A N 1
ATOM 1391 C CA . LEU A 1 176 ? 31.177 -3.214 -43.453 1.00 96.88 176 LEU A CA 1
ATOM 1392 C C . LEU A 1 176 ? 32.328 -2.205 -43.369 1.00 96.88 176 LEU A C 1
ATOM 1394 O O . LEU A 1 176 ? 32.914 -1.839 -44.384 1.00 96.88 176 LEU A O 1
ATOM 1398 N N . ALA A 1 177 ? 32.696 -1.764 -42.163 1.00 96.50 177 ALA A N 1
ATOM 1399 C CA . ALA A 1 177 ? 33.832 -0.864 -41.981 1.00 96.50 177 ALA A CA 1
ATOM 1400 C C . ALA A 1 177 ? 35.152 -1.504 -42.450 1.00 96.50 177 ALA A C 1
ATOM 1402 O O . ALA A 1 177 ? 36.000 -0.820 -43.025 1.00 96.50 177 ALA A O 1
ATOM 1403 N N . SER A 1 178 ? 35.321 -2.813 -42.237 1.00 97.06 178 SER A N 1
ATOM 1404 C CA . SER A 1 178 ? 36.480 -3.561 -42.730 1.00 97.06 178 SER A CA 1
ATOM 1405 C C . SER A 1 178 ? 36.478 -3.689 -44.257 1.00 97.06 178 SER A C 1
ATOM 1407 O O . SER A 1 178 ? 37.527 -3.528 -44.879 1.00 97.06 178 SER A O 1
ATOM 1409 N N . GLU A 1 179 ? 35.323 -3.950 -44.870 1.00 97.31 179 GLU A N 1
ATOM 1410 C CA . GLU A 1 179 ? 35.172 -4.011 -46.330 1.00 97.31 179 GLU A CA 1
ATOM 1411 C C . GLU A 1 179 ? 35.465 -2.663 -46.994 1.00 97.31 179 GLU A C 1
ATOM 1413 O O . GLU A 1 179 ? 36.204 -2.605 -47.979 1.00 97.31 179 GLU A O 1
ATOM 1418 N N . ILE A 1 180 ? 34.957 -1.566 -46.422 1.00 96.50 180 ILE A N 1
ATOM 1419 C CA . ILE A 1 180 ? 35.240 -0.202 -46.886 1.00 96.50 180 ILE A CA 1
ATOM 1420 C C . ILE A 1 180 ? 36.740 0.087 -46.795 1.00 96.50 180 ILE A C 1
ATOM 1422 O O . ILE A 1 180 ? 37.323 0.610 -47.744 1.00 96.50 180 ILE A O 1
ATOM 1426 N N . ALA A 1 181 ? 37.385 -0.281 -45.683 1.00 96.62 181 ALA A N 1
ATOM 1427 C CA . ALA A 1 181 ? 38.822 -0.086 -45.517 1.00 96.62 181 ALA A CA 1
ATOM 1428 C C . ALA A 1 181 ? 39.638 -0.864 -46.564 1.00 96.62 181 ALA A C 1
ATOM 1430 O O . ALA A 1 181 ? 40.621 -0.338 -47.084 1.00 96.62 181 ALA A O 1
ATOM 1431 N N . ASN A 1 182 ? 39.234 -2.093 -46.896 1.00 96.56 182 ASN A N 1
ATOM 1432 C CA . ASN A 1 182 ? 39.879 -2.882 -47.947 1.00 96.56 182 ASN A CA 1
ATOM 1433 C C . ASN A 1 182 ? 39.647 -2.273 -49.339 1.00 96.56 182 ASN A C 1
ATOM 1435 O O . ASN A 1 182 ? 40.610 -2.064 -50.072 1.00 96.56 182 ASN A O 1
ATOM 1439 N N . SER A 1 183 ? 38.408 -1.891 -49.653 1.00 97.25 183 SER A N 1
ATOM 1440 C CA . SER A 1 183 ? 38.047 -1.247 -50.925 1.00 97.25 183 SER A CA 1
ATOM 1441 C C . SER A 1 183 ? 38.816 0.061 -51.145 1.00 97.25 183 SER A C 1
ATOM 1443 O O . SER A 1 183 ? 39.288 0.334 -52.245 1.00 97.25 183 SER A O 1
ATOM 1445 N N . ALA A 1 184 ? 39.005 0.862 -50.089 1.00 96.25 184 ALA A N 1
ATOM 1446 C CA . ALA A 1 184 ? 39.792 2.093 -50.144 1.00 96.25 184 ALA A CA 1
ATOM 1447 C C . ALA A 1 184 ? 41.280 1.833 -50.442 1.00 96.25 184 ALA A C 1
ATOM 1449 O O . ALA A 1 184 ? 41.907 2.604 -51.175 1.00 96.25 184 ALA A O 1
ATOM 1450 N N . ARG A 1 185 ? 41.858 0.741 -49.912 1.00 96.38 185 ARG A N 1
ATOM 1451 C CA . ARG A 1 185 ? 43.227 0.334 -50.273 1.00 96.38 185 ARG A CA 1
ATOM 1452 C C . ARG A 1 185 ? 43.317 -0.066 -51.743 1.00 96.38 185 ARG A C 1
ATOM 1454 O O . ARG A 1 185 ? 44.208 0.419 -52.429 1.00 96.38 185 ARG A O 1
ATOM 1461 N N . GLU A 1 186 ? 42.384 -0.880 -52.234 1.00 96.31 186 GLU A N 1
ATOM 1462 C CA . GLU A 1 186 ? 42.354 -1.300 -53.644 1.00 96.31 186 GLU A CA 1
ATOM 1463 C C . GLU A 1 186 ? 42.193 -0.109 -54.597 1.00 96.31 186 GLU A C 1
ATOM 1465 O O . GLU A 1 186 ? 42.917 -0.010 -55.586 1.00 96.31 186 GLU A O 1
ATOM 1470 N N . GLN A 1 187 ? 41.313 0.844 -54.270 1.00 95.50 187 GLN A N 1
ATOM 1471 C CA . GLN A 1 187 ? 41.165 2.087 -55.033 1.00 95.50 187 GLN A CA 1
ATOM 1472 C C . GLN A 1 187 ? 42.449 2.914 -55.062 1.00 95.50 187 GLN A C 1
ATOM 1474 O O . GLN A 1 187 ? 42.770 3.491 -56.097 1.00 95.50 187 GLN A O 1
ATOM 1479 N N . THR A 1 188 ? 43.189 2.967 -53.952 1.00 96.06 188 THR A N 1
ATOM 1480 C CA . THR A 1 188 ? 44.467 3.687 -53.894 1.00 96.06 188 THR A CA 1
ATOM 1481 C C . THR A 1 188 ? 45.480 3.053 -54.851 1.00 96.06 188 THR A C 1
ATOM 1483 O O . THR A 1 188 ? 46.069 3.761 -55.663 1.00 96.06 188 THR A O 1
ATOM 1486 N N . SER A 1 189 ? 45.609 1.721 -54.843 1.00 95.88 189 SER A N 1
ATOM 1487 C CA . SER A 1 189 ? 46.480 0.992 -55.778 1.00 95.88 189 SER A CA 1
ATOM 1488 C C . SER A 1 189 ? 46.053 1.149 -57.242 1.00 95.88 189 SER A C 1
ATOM 1490 O O . SER A 1 189 ? 46.891 1.405 -58.103 1.00 95.88 189 SER A O 1
ATOM 1492 N N . ALA A 1 190 ? 44.752 1.063 -57.538 1.00 96.06 190 ALA A N 1
ATOM 1493 C CA . ALA A 1 190 ? 44.235 1.309 -58.884 1.00 96.06 190 ALA A CA 1
ATOM 1494 C C . ALA A 1 190 ? 44.508 2.753 -59.342 1.00 96.06 190 ALA A C 1
ATOM 1496 O O . ALA A 1 190 ? 44.821 2.998 -60.508 1.00 96.06 190 ALA A O 1
ATOM 1497 N N . HIS A 1 191 ? 44.425 3.724 -58.428 1.00 94.75 191 HIS A N 1
ATOM 1498 C CA . HIS A 1 191 ? 44.717 5.116 -58.741 1.00 94.75 191 HIS A CA 1
ATOM 1499 C C . HIS A 1 191 ? 46.201 5.331 -59.078 1.00 94.75 191 HIS A C 1
ATOM 1501 O O . HIS A 1 191 ? 46.493 6.053 -60.034 1.00 94.75 191 HIS A O 1
ATOM 1507 N N . GLU A 1 192 ? 47.122 4.689 -58.353 1.00 95.25 192 GLU A N 1
ATOM 1508 C CA . GLU A 1 192 ? 48.562 4.712 -58.657 1.00 95.25 192 GLU A CA 1
ATOM 1509 C C . GLU A 1 192 ? 48.858 4.153 -60.059 1.00 95.25 192 GLU A C 1
ATOM 1511 O O . GLU A 1 192 ? 49.624 4.753 -60.816 1.00 95.25 192 GLU A O 1
ATOM 1516 N N . GLU A 1 193 ? 48.198 3.060 -60.451 1.00 95.88 193 GLU A N 1
ATOM 1517 C CA . GLU A 1 193 ? 48.334 2.476 -61.791 1.00 95.88 193 GLU A CA 1
ATOM 1518 C C . GLU A 1 193 ? 47.824 3.423 -62.890 1.00 95.88 193 GLU A C 1
ATOM 1520 O O . GLU A 1 193 ? 48.492 3.625 -63.908 1.00 95.88 193 GLU A O 1
ATOM 1525 N N . VAL A 1 194 ? 46.670 4.067 -62.676 1.00 95.88 194 VAL A N 1
ATOM 1526 C CA . VAL A 1 194 ? 46.124 5.073 -63.605 1.00 95.88 194 VAL A CA 1
ATOM 1527 C C . VAL A 1 194 ? 47.087 6.246 -63.774 1.00 95.88 194 VAL A C 1
ATOM 1529 O O . VAL A 1 194 ? 47.319 6.682 -64.903 1.00 95.88 194 VAL A O 1
ATOM 1532 N N . VAL A 1 195 ? 47.674 6.742 -62.681 1.00 95.94 195 VAL A N 1
ATOM 1533 C CA . VAL A 1 195 ? 48.680 7.814 -62.735 1.00 95.94 195 VAL A CA 1
ATOM 1534 C C . VAL A 1 195 ? 49.895 7.370 -63.554 1.00 95.94 195 VAL A C 1
ATOM 1536 O O . VAL A 1 195 ? 50.335 8.111 -64.432 1.00 95.94 195 VAL A O 1
ATOM 1539 N N . GLY A 1 196 ? 50.386 6.144 -63.349 1.00 94.75 196 GLY A N 1
ATOM 1540 C CA . GLY A 1 196 ? 51.484 5.585 -64.144 1.00 94.75 196 GLY A CA 1
ATOM 1541 C C . GLY A 1 196 ? 51.163 5.502 -65.642 1.00 94.75 196 GLY A C 1
ATOM 1542 O O . GLY A 1 196 ? 51.966 5.922 -66.480 1.00 94.75 196 GLY A O 1
ATOM 1543 N N . ASN A 1 197 ? 49.964 5.029 -65.992 1.00 95.31 197 ASN A N 1
ATOM 1544 C CA . ASN A 1 197 ? 49.498 4.958 -67.379 1.00 95.31 197 ASN A CA 1
ATOM 1545 C C . ASN A 1 197 ? 49.371 6.347 -68.025 1.00 95.31 197 ASN A C 1
ATOM 1547 O O .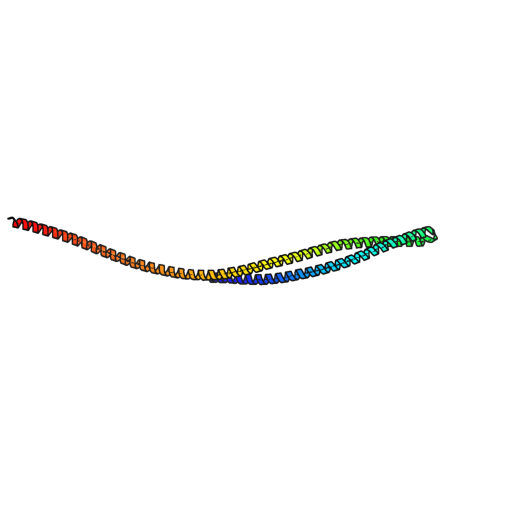 ASN A 1 197 ? 49.728 6.514 -69.194 1.00 95.31 197 ASN A O 1
ATOM 1551 N N . LEU A 1 198 ? 48.912 7.355 -67.275 1.00 94.00 198 LEU A N 1
ATOM 1552 C CA . LEU A 1 198 ? 48.844 8.742 -67.743 1.00 94.00 198 LEU A CA 1
ATOM 1553 C C . LEU A 1 198 ? 50.232 9.307 -68.058 1.00 94.00 198 LEU A C 1
ATOM 1555 O O . LEU A 1 198 ? 50.408 9.897 -69.122 1.00 94.00 198 LEU A O 1
ATOM 1559 N N . SER A 1 199 ? 51.232 9.067 -67.204 1.00 94.75 199 SER A N 1
ATOM 1560 C CA . SER A 1 199 ? 52.619 9.461 -67.494 1.00 94.75 199 SER A CA 1
ATOM 1561 C C . SER A 1 199 ? 53.170 8.768 -68.748 1.00 94.75 199 SER A C 1
ATOM 1563 O O . SER A 1 199 ? 53.877 9.383 -69.548 1.00 94.75 199 SER A O 1
ATOM 1565 N N . GLY A 1 200 ? 52.822 7.496 -68.966 1.00 94.75 200 GLY A N 1
ATOM 1566 C CA . GLY A 1 200 ? 53.170 6.774 -70.194 1.00 94.75 200 GLY A CA 1
ATOM 1567 C C . GLY A 1 200 ? 52.519 7.371 -71.449 1.00 94.75 200 GLY A C 1
ATOM 1568 O O . GLY A 1 200 ? 53.181 7.546 -72.474 1.00 94.75 200 GLY A O 1
ATOM 1569 N N . LEU A 1 201 ? 51.234 7.729 -71.367 1.00 94.25 201 LEU A N 1
ATOM 1570 C CA . LEU A 1 201 ? 50.506 8.400 -72.448 1.00 94.25 201 LEU A CA 1
ATOM 1571 C C . LEU A 1 201 ? 51.081 9.780 -72.768 1.00 94.25 201 LEU A C 1
ATOM 1573 O O . LEU A 1 201 ? 51.213 10.118 -73.943 1.00 94.25 201 LEU A O 1
ATOM 1577 N N . GLU A 1 202 ? 51.453 10.555 -71.750 1.00 93.25 202 GLU A N 1
ATOM 1578 C CA . GLU A 1 202 ? 52.101 11.857 -71.921 1.00 93.25 202 GLU A CA 1
ATOM 1579 C C . GLU A 1 202 ? 53.399 11.718 -72.726 1.00 93.25 202 GLU A C 1
ATOM 1581 O O . GLU A 1 202 ? 53.584 12.405 -73.735 1.00 93.25 202 GLU A O 1
ATOM 1586 N N . LYS A 1 203 ? 54.252 10.751 -72.360 1.00 94.69 203 LYS A N 1
ATOM 1587 C CA . LYS A 1 203 ? 55.483 10.452 -73.101 1.00 94.69 203 LYS A CA 1
ATOM 1588 C C . LYS A 1 203 ? 55.201 10.080 -74.560 1.00 94.69 203 LYS A C 1
ATOM 1590 O O . LYS A 1 203 ? 55.817 10.643 -75.465 1.00 94.69 203 LYS A O 1
ATOM 1595 N N . ASN A 1 204 ? 54.252 9.174 -74.800 1.00 94.75 204 ASN A N 1
ATOM 1596 C CA . ASN A 1 204 ? 53.877 8.761 -76.156 1.00 94.75 204 ASN A CA 1
ATOM 1597 C C . ASN A 1 204 ? 53.335 9.936 -76.986 1.00 94.75 204 ASN A C 1
ATOM 1599 O O . ASN A 1 204 ? 53.662 10.062 -78.166 1.00 94.75 204 ASN A O 1
ATOM 1603 N N . SER A 1 205 ? 52.537 10.815 -76.376 1.00 94.50 205 SER A N 1
ATOM 1604 C CA . SER A 1 205 ? 52.020 12.032 -77.010 1.00 94.50 205 SER A CA 1
ATOM 1605 C C . SER A 1 205 ? 53.152 12.982 -77.418 1.00 94.50 205 SER A C 1
ATOM 1607 O O . SER A 1 205 ? 53.152 13.527 -78.526 1.00 94.50 205 SER A O 1
ATOM 1609 N N . MET A 1 206 ? 54.170 13.128 -76.565 1.00 94.31 206 MET A N 1
ATOM 1610 C CA . MET A 1 206 ? 55.341 13.959 -76.844 1.00 94.31 206 MET A CA 1
ATOM 1611 C C . MET A 1 206 ? 56.193 13.384 -77.988 1.00 94.31 206 MET A C 1
ATOM 1613 O O . MET A 1 206 ? 56.576 14.112 -78.910 1.00 94.31 206 MET A O 1
ATOM 1617 N N . GLU A 1 207 ? 56.425 12.068 -77.996 1.00 94.50 207 GLU A N 1
ATOM 1618 C CA . GLU A 1 207 ? 57.091 11.373 -79.106 1.00 94.50 207 GLU A CA 1
ATOM 1619 C C . GLU A 1 207 ? 56.309 11.512 -80.419 1.00 94.50 207 GLU A C 1
ATOM 1621 O O . GLU A 1 207 ? 56.896 11.794 -81.466 1.00 94.50 207 GLU A O 1
ATOM 1626 N N . MET A 1 208 ? 54.982 11.365 -80.374 1.00 92.50 208 MET A N 1
ATOM 1627 C CA . MET A 1 208 ? 54.112 11.520 -81.540 1.00 92.50 208 MET A CA 1
ATOM 1628 C C . MET A 1 208 ? 54.146 12.949 -82.089 1.00 92.50 208 MET A C 1
ATOM 1630 O O . MET A 1 208 ? 54.242 13.132 -83.300 1.00 92.50 208 MET A O 1
ATOM 1634 N N . THR A 1 209 ? 54.146 13.954 -81.211 1.00 94.31 209 THR A N 1
ATOM 1635 C CA . THR A 1 209 ? 54.287 15.368 -81.594 1.00 94.31 209 THR A CA 1
ATOM 1636 C C . THR A 1 209 ? 55.631 15.617 -82.277 1.00 94.31 209 THR A C 1
ATOM 1638 O O . THR A 1 209 ? 55.683 16.248 -83.331 1.00 94.31 209 THR A O 1
ATOM 1641 N N . THR A 1 210 ? 56.712 15.053 -81.731 1.00 94.56 210 THR A N 1
ATOM 1642 C CA . THR A 1 210 ? 58.069 15.184 -82.287 1.00 94.56 210 THR A CA 1
ATOM 1643 C C . THR A 1 210 ? 58.174 14.513 -83.660 1.00 94.56 210 THR A C 1
ATOM 1645 O O . THR A 1 210 ? 58.688 15.098 -84.613 1.00 94.56 210 THR A O 1
ATOM 1648 N N . ARG A 1 211 ? 57.627 13.298 -83.806 1.00 94.19 211 ARG A N 1
ATOM 1649 C CA . ARG A 1 211 ? 57.540 12.605 -85.103 1.00 94.19 211 ARG A CA 1
ATOM 1650 C C . ARG A 1 211 ? 56.684 13.376 -86.104 1.00 94.19 211 ARG A C 1
ATOM 1652 O O . ARG A 1 211 ? 57.049 13.442 -87.271 1.00 94.19 211 ARG A O 1
ATOM 1659 N N . GLY A 1 212 ? 55.581 13.975 -85.655 1.00 93.19 212 GLY A N 1
ATOM 1660 C CA . GLY A 1 212 ? 54.729 14.830 -86.478 1.00 93.19 212 GLY A CA 1
ATOM 1661 C C . GLY A 1 212 ? 55.468 16.062 -87.005 1.00 93.19 212 GLY A C 1
ATOM 1662 O O . GLY A 1 212 ? 55.363 16.369 -88.190 1.00 93.19 212 GLY A O 1
ATOM 1663 N N . GLN A 1 213 ? 56.272 16.721 -86.163 1.00 92.88 213 GLN A N 1
ATOM 1664 C CA . GLN A 1 213 ? 57.137 17.831 -86.581 1.00 92.88 213 GLN A CA 1
ATOM 1665 C C . GLN A 1 213 ? 58.166 17.382 -87.625 1.00 92.88 213 GLN A C 1
ATOM 1667 O O . GLN A 1 213 ? 58.255 17.988 -88.689 1.00 92.88 213 GLN A O 1
ATOM 1672 N N . SER A 1 214 ? 58.873 16.278 -87.370 1.00 93.56 214 SER A N 1
ATOM 1673 C CA . SER A 1 214 ? 59.858 15.737 -88.315 1.00 93.56 214 SER A CA 1
ATOM 1674 C C . SER A 1 214 ? 59.229 15.337 -89.658 1.00 93.56 214 SER A C 1
ATOM 1676 O O . SER A 1 214 ? 59.780 15.635 -90.716 1.00 93.56 214 SER A O 1
ATOM 1678 N N . LEU A 1 215 ? 58.041 14.724 -89.643 1.00 93.12 215 LEU A N 1
ATOM 1679 C CA . LEU A 1 215 ? 57.298 14.404 -90.864 1.00 93.12 215 LEU A CA 1
ATOM 1680 C C . LEU A 1 215 ? 56.902 15.673 -91.633 1.00 93.12 215 LEU A C 1
ATOM 1682 O O . LEU A 1 215 ? 57.007 15.707 -92.857 1.00 93.12 215 LEU A O 1
ATOM 1686 N N . SER A 1 216 ? 56.477 16.724 -90.927 1.00 93.50 216 SER A N 1
ATOM 1687 C CA . SER A 1 216 ? 56.165 18.019 -91.538 1.00 93.50 216 SER A CA 1
ATOM 1688 C C . SER A 1 216 ? 57.388 18.650 -92.212 1.00 93.50 216 SER A C 1
ATOM 1690 O O . SER A 1 216 ? 57.258 19.221 -93.295 1.00 93.50 216 SER A O 1
ATOM 1692 N N . GLU A 1 217 ? 58.574 18.542 -91.606 1.00 92.62 217 GLU A N 1
ATOM 1693 C CA . GLU A 1 217 ? 59.831 19.002 -92.212 1.00 92.62 217 GLU A CA 1
ATOM 1694 C C . GLU A 1 217 ? 60.167 18.211 -93.482 1.00 92.62 217 GLU A C 1
ATOM 1696 O O . GLU A 1 217 ? 60.445 18.808 -94.522 1.00 92.62 217 GLU A O 1
ATOM 1701 N N . GLN A 1 218 ? 60.064 16.878 -93.432 1.00 93.06 218 GLN A N 1
ATOM 1702 C CA . GLN A 1 218 ? 60.299 16.014 -94.594 1.00 93.06 218 GLN A CA 1
ATOM 1703 C C . GLN A 1 218 ? 59.331 16.312 -95.746 1.00 93.06 218 GLN A C 1
ATOM 1705 O O . GLN A 1 218 ? 59.747 16.357 -96.904 1.00 93.06 218 GLN A O 1
ATOM 1710 N N . LEU A 1 219 ? 58.049 16.548 -95.452 1.00 92.00 219 LEU A N 1
ATOM 1711 C CA . LEU A 1 219 ? 57.061 16.933 -96.465 1.00 92.00 219 LEU A CA 1
ATOM 1712 C C . LEU A 1 219 ? 57.419 18.269 -97.127 1.00 92.00 219 LEU A C 1
ATOM 1714 O O . LEU A 1 219 ? 57.365 18.367 -98.351 1.00 92.00 219 LEU A O 1
ATOM 1718 N N . SER A 1 220 ? 57.851 19.262 -96.346 1.00 92.00 220 SER A N 1
ATOM 1719 C CA . SER A 1 220 ? 58.320 20.553 -96.871 1.00 92.00 220 SER A CA 1
ATOM 1720 C C . SER A 1 220 ? 59.549 20.395 -97.780 1.00 92.00 220 SER A C 1
ATOM 1722 O O . SER A 1 220 ? 59.653 21.017 -98.841 1.00 92.00 220 SER A O 1
ATOM 1724 N N . GLU A 1 221 ? 60.473 19.501 -97.421 1.00 91.88 221 GLU A N 1
ATOM 1725 C CA . GLU A 1 221 ? 61.639 19.193 -98.251 1.00 91.88 221 GLU A CA 1
ATOM 1726 C C . GLU A 1 221 ? 61.254 18.494 -99.567 1.00 91.88 221 GLU A C 1
ATOM 1728 O O . GLU A 1 221 ? 61.741 18.876 -100.638 1.00 91.88 221 GLU A O 1
ATOM 1733 N N . ILE A 1 222 ? 60.326 17.531 -99.514 1.00 91.12 222 ILE A N 1
ATOM 1734 C CA . ILE A 1 222 ? 59.761 16.870 -100.700 1.00 91.12 222 ILE A CA 1
ATOM 1735 C C . ILE A 1 222 ? 59.068 17.892 -101.607 1.00 91.12 222 ILE A C 1
ATOM 1737 O O . ILE A 1 222 ? 59.322 17.899 -102.814 1.00 91.12 222 ILE A O 1
ATOM 1741 N N . GLU A 1 223 ? 58.244 18.789 -101.060 1.00 89.88 223 GLU A N 1
ATOM 1742 C CA . GLU A 1 223 ? 57.615 19.870 -101.829 1.00 89.88 223 GLU A CA 1
ATOM 1743 C C . GLU A 1 223 ? 58.663 20.738 -102.532 1.00 89.88 223 GLU A C 1
ATOM 1745 O O . GLU A 1 223 ? 58.528 21.047 -103.722 1.00 89.88 223 GLU A O 1
ATOM 1750 N N . ARG A 1 224 ? 59.760 21.070 -101.841 1.00 88.62 224 ARG A N 1
ATOM 1751 C CA . ARG A 1 224 ? 60.869 21.830 -102.427 1.00 88.62 224 ARG A CA 1
ATOM 1752 C C . ARG A 1 224 ? 61.547 21.073 -103.571 1.00 88.62 22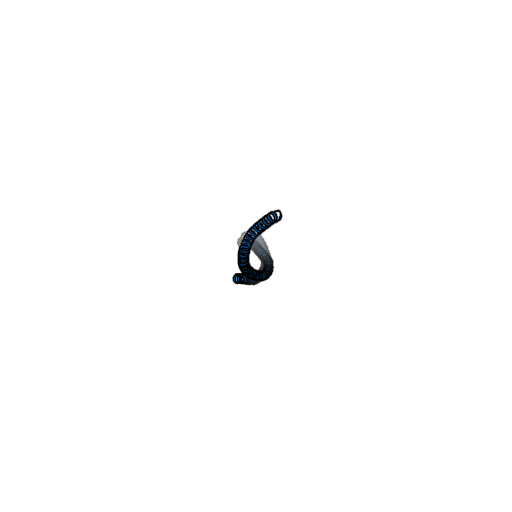4 ARG A C 1
ATOM 1754 O O . ARG A 1 224 ? 61.902 21.685 -104.582 1.00 88.62 224 ARG A O 1
ATOM 1761 N N . HIS A 1 225 ? 61.730 19.759 -103.445 1.00 89.00 225 HIS A N 1
ATOM 1762 C CA . HIS A 1 225 ? 62.261 18.913 -104.519 1.00 89.00 225 HIS A CA 1
ATOM 1763 C C . HIS A 1 225 ? 61.316 18.833 -105.719 1.00 89.00 225 HIS A C 1
ATOM 1765 O O . HIS A 1 225 ? 61.771 19.000 -106.851 1.00 89.00 225 HIS A O 1
ATOM 1771 N N . ILE A 1 226 ? 60.009 18.674 -105.497 1.00 88.44 226 ILE A N 1
ATOM 1772 C CA . ILE A 1 226 ? 59.000 18.686 -106.566 1.00 88.44 226 ILE A CA 1
ATOM 1773 C C . ILE A 1 226 ? 59.003 20.034 -107.299 1.00 88.44 226 ILE A C 1
ATOM 1775 O O . ILE A 1 226 ? 58.974 20.061 -108.529 1.00 88.44 226 ILE A O 1
ATOM 1779 N N . GLN A 1 227 ? 59.093 21.158 -106.580 1.00 85.38 227 GLN A N 1
ATOM 1780 C CA . GLN A 1 227 ? 59.197 22.484 -107.200 1.00 85.38 227 GLN A CA 1
ATOM 1781 C C . GLN A 1 227 ? 60.471 22.643 -108.042 1.00 85.38 227 GLN A C 1
ATOM 1783 O O . GLN A 1 227 ? 60.409 23.193 -109.143 1.00 85.38 227 GLN A O 1
ATOM 1788 N N . LYS A 1 228 ? 61.622 22.149 -107.561 1.00 84.25 228 LYS A N 1
ATOM 1789 C CA . LYS A 1 228 ? 62.873 22.143 -108.340 1.00 84.25 228 LYS A CA 1
ATOM 1790 C C . LYS A 1 228 ? 62.758 21.292 -109.604 1.00 84.25 228 LYS A C 1
ATOM 1792 O O . LYS A 1 228 ? 63.146 21.757 -110.669 1.00 84.25 228 LYS A O 1
ATOM 1797 N N . LEU A 1 229 ? 62.206 20.083 -109.497 1.00 83.25 229 LEU A N 1
ATOM 1798 C CA . LEU A 1 229 ? 61.986 19.193 -110.642 1.00 83.25 229 LEU A CA 1
ATOM 1799 C C . LEU A 1 229 ? 61.028 19.811 -111.666 1.00 83.25 229 LEU A C 1
ATOM 1801 O O . LEU A 1 229 ? 61.288 19.737 -112.861 1.00 83.25 229 LEU A O 1
ATOM 1805 N N . ARG A 1 230 ? 59.959 20.482 -111.213 1.00 77.75 230 ARG A N 1
ATOM 1806 C CA . ARG A 1 230 ? 59.057 21.237 -112.096 1.00 77.75 230 ARG A CA 1
ATOM 1807 C C . ARG A 1 230 ? 59.777 22.339 -112.871 1.00 77.75 230 ARG A C 1
ATOM 1809 O O . ARG A 1 230 ? 59.499 22.484 -114.053 1.00 77.75 230 ARG A O 1
ATOM 1816 N N . LYS A 1 231 ? 60.691 23.084 -112.236 1.00 77.81 231 LYS A N 1
ATOM 1817 C CA . LYS A 1 231 ? 61.509 24.094 -112.930 1.00 77.81 231 LYS A CA 1
ATOM 1818 C C . LYS A 1 231 ? 62.416 23.461 -113.989 1.00 77.81 231 LYS A C 1
ATOM 1820 O O . LYS A 1 231 ? 62.389 23.898 -115.124 1.00 77.81 231 LYS A O 1
ATOM 1825 N N . LEU A 1 232 ? 63.130 22.390 -113.638 1.00 74.38 232 LEU A N 1
ATOM 1826 C CA . LEU A 1 232 ? 64.004 21.644 -114.562 1.00 74.38 232 LEU A CA 1
ATOM 1827 C C . LEU A 1 232 ? 63.262 20.991 -115.739 1.00 74.38 232 LEU A C 1
ATOM 1829 O O . LEU A 1 232 ? 63.877 20.697 -116.749 1.00 74.38 232 LEU A O 1
ATOM 1833 N N . SER A 1 233 ? 61.966 20.720 -115.591 1.00 71.00 233 SER A N 1
ATOM 1834 C CA . SER A 1 233 ? 61.109 20.178 -116.650 1.00 71.00 233 SER A CA 1
ATOM 1835 C C . SER A 1 233 ? 60.529 21.257 -117.579 1.00 71.00 233 SER A C 1
ATOM 1837 O O . SER A 1 233 ? 59.896 20.897 -118.572 1.00 71.00 233 SER A O 1
ATOM 1839 N N . GLN A 1 234 ? 60.637 22.542 -117.223 1.00 64.12 234 GLN A N 1
ATOM 1840 C CA . GLN A 1 234 ? 60.151 23.673 -118.025 1.00 64.12 234 GLN A CA 1
ATOM 1841 C C . GLN A 1 234 ? 61.265 24.366 -118.830 1.00 64.12 234 GLN A C 1
ATOM 1843 O O . GLN A 1 234 ? 60.932 25.169 -119.701 1.00 64.12 234 GLN A O 1
ATOM 1848 N N . ASP A 1 235 ? 62.530 24.030 -118.556 1.00 50.19 235 ASP A N 1
ATOM 1849 C CA . ASP A 1 235 ? 63.717 24.361 -119.360 1.00 50.19 235 ASP A CA 1
ATOM 1850 C C . ASP A 1 235 ? 64.017 23.235 -120.370 1.00 50.19 235 ASP A C 1
ATOM 1852 O O . ASP A 1 235 ? 64.458 23.554 -121.499 1.00 50.19 235 ASP A O 1
#

Secondary structure (DSSP, 8-state):
-HHHHHHHHHHHHHHHHHHHHHHHHHHHHHHHHHHHHHHHHHHHHHHHHHHHHHHHHHHHHHHHHHHHHHHHHHHHHHHHHTGGGGHHHHHHHHHHHHHHHHHHHHHHHHHHHHHHHHHHHHHHHHHHHHHHHHHHHHHHHHHHHHHHHHHHHHHHHHHHHHHHHHHHHHHHHHHHHHHHHHHHHHHHHHHHHHHHHHHHHHHHHHHHHHHHHHHHHHHHHHHHHHHHHHHHTT-

Radius of gyration: 61.04 Å; chains: 1; bounding box: 110×36×192 Å